Protein AF-A0A3P7DYZ6-F1 (afdb_monomer_lite)

Structure (mmCIF, N/CA/C/O backbone):
data_AF-A0A3P7DYZ6-F1
#
_entry.id   AF-A0A3P7DYZ6-F1
#
loop_
_atom_site.group_PDB
_atom_site.id
_atom_site.type_symbol
_atom_site.label_atom_id
_atom_site.label_alt_id
_atom_site.label_comp_id
_atom_site.label_asym_id
_atom_site.label_entity_id
_atom_site.label_seq_id
_atom_site.pdbx_PDB_ins_code
_atom_site.Cartn_x
_atom_site.Cartn_y
_atom_site.Cartn_z
_atom_site.occupancy
_atom_site.B_iso_or_equiv
_atom_site.auth_seq_id
_atom_site.auth_comp_id
_atom_site.auth_asym_id
_atom_site.auth_atom_id
_atom_site.pdbx_PDB_model_num
ATOM 1 N N . MET A 1 1 ? -4.971 -7.429 -30.502 1.00 60.88 1 MET A N 1
ATOM 2 C CA . MET A 1 1 ? -4.383 -7.275 -29.156 1.00 60.88 1 MET A CA 1
ATOM 3 C C . MET A 1 1 ? -2.887 -7.467 -29.321 1.00 60.88 1 MET A C 1
ATOM 5 O O . MET A 1 1 ? -2.506 -8.521 -29.808 1.00 60.88 1 MET A O 1
ATOM 9 N N . SER A 1 2 ? -2.069 -6.443 -29.071 1.00 63.34 2 SER A N 1
ATOM 10 C CA . SER A 1 2 ? -0.606 -6.589 -29.122 1.00 63.34 2 SER A CA 1
ATOM 11 C C . SER A 1 2 ? -0.143 -7.266 -27.837 1.00 63.34 2 SER A C 1
ATOM 13 O O . SER A 1 2 ? -0.581 -6.869 -26.759 1.00 63.34 2 SER A O 1
ATOM 15 N N . ILE A 1 3 ? 0.693 -8.291 -27.962 1.00 77.19 3 ILE A N 1
ATOM 16 C CA . ILE A 1 3 ? 1.313 -8.995 -26.838 1.00 77.19 3 ILE A CA 1
ATOM 17 C C . ILE A 1 3 ? 2.769 -8.549 -26.818 1.00 77.19 3 ILE A C 1
ATOM 19 O O . ILE A 1 3 ? 3.408 -8.584 -27.865 1.00 77.19 3 ILE A O 1
ATOM 23 N N . TYR A 1 4 ? 3.256 -8.111 -25.658 1.00 77.69 4 TYR A N 1
ATOM 24 C CA . TYR A 1 4 ? 4.657 -7.751 -25.465 1.00 77.69 4 TYR A CA 1
ATOM 25 C C . TYR A 1 4 ? 5.305 -8.714 -24.471 1.00 77.69 4 TYR A C 1
ATOM 27 O O . TYR A 1 4 ? 4.676 -9.080 -23.476 1.00 77.69 4 TYR A O 1
ATOM 35 N N . ASN A 1 5 ? 6.544 -9.115 -24.733 1.00 78.94 5 ASN A N 1
ATOM 36 C CA . ASN A 1 5 ? 7.309 -10.001 -23.869 1.00 78.94 5 ASN A CA 1
ATOM 37 C C . ASN A 1 5 ? 7.958 -9.205 -22.734 1.00 78.94 5 ASN A C 1
ATOM 39 O O . ASN A 1 5 ? 8.654 -8.218 -22.979 1.00 78.94 5 ASN A O 1
ATOM 43 N N . LEU A 1 6 ? 7.756 -9.678 -21.503 1.00 80.06 6 LEU A N 1
ATOM 44 C CA . LEU A 1 6 ? 8.448 -9.212 -20.305 1.00 80.06 6 LEU A CA 1
ATOM 45 C C . LEU A 1 6 ? 9.404 -10.310 -19.830 1.00 80.06 6 LEU A C 1
ATOM 47 O O . LEU A 1 6 ? 8.967 -11.403 -19.467 1.00 80.06 6 LEU A O 1
ATOM 51 N N . HIS A 1 7 ? 10.702 -10.020 -19.795 1.00 79.69 7 HIS A N 1
ATOM 52 C CA . HIS A 1 7 ? 11.720 -10.960 -19.324 1.00 79.69 7 HIS A CA 1
ATOM 53 C C . HIS A 1 7 ? 11.791 -10.956 -17.790 1.00 79.69 7 HIS A C 1
ATOM 55 O O . HIS A 1 7 ? 12.663 -10.337 -17.199 1.00 79.69 7 HIS A O 1
ATOM 61 N N . TYR A 1 8 ? 10.841 -11.629 -17.134 1.00 71.19 8 TYR A N 1
ATOM 62 C CA . TYR A 1 8 ? 10.658 -11.562 -15.675 1.00 71.19 8 TYR A CA 1
ATOM 63 C C . TYR A 1 8 ? 11.888 -11.985 -14.849 1.00 71.19 8 TYR A C 1
ATOM 65 O O . TYR A 1 8 ? 12.106 -11.468 -13.756 1.00 71.19 8 TYR A O 1
ATOM 73 N N . GLU A 1 9 ? 12.705 -12.895 -15.379 1.00 71.94 9 GLU A N 1
ATOM 74 C CA . GLU A 1 9 ? 13.875 -13.463 -14.695 1.00 71.94 9 GLU A CA 1
ATOM 75 C C . GLU A 1 9 ? 14.926 -12.418 -14.283 1.00 71.94 9 GLU A C 1
ATOM 77 O O . GLU A 1 9 ? 15.771 -12.697 -13.435 1.00 71.94 9 GLU A O 1
ATOM 82 N N . THR A 1 10 ? 14.876 -11.205 -14.840 1.00 74.06 10 THR A N 1
ATOM 83 C CA . THR A 1 10 ? 15.830 -10.134 -14.531 1.00 74.06 10 THR A CA 1
ATOM 84 C C . THR A 1 10 ? 15.473 -9.318 -13.291 1.00 74.06 10 THR A C 1
ATOM 86 O O . THR A 1 10 ? 16.283 -8.492 -12.868 1.00 74.06 10 THR A O 1
ATOM 89 N N . TYR A 1 11 ? 14.291 -9.510 -12.698 1.00 80.56 11 TYR A N 1
ATOM 90 C CA . TYR A 1 11 ? 13.801 -8.629 -11.641 1.00 80.56 11 TYR A CA 1
ATOM 91 C C . TYR A 1 11 ? 13.700 -9.322 -10.270 1.00 80.56 11 TYR A C 1
ATOM 93 O O . TYR A 1 11 ? 13.009 -10.333 -10.132 1.00 80.56 11 TYR A O 1
ATOM 101 N N . PRO A 1 12 ? 14.330 -8.777 -9.214 1.00 81.06 12 PRO A N 1
ATOM 102 C CA . PRO A 1 12 ? 14.229 -9.331 -7.870 1.00 81.06 12 PRO A CA 1
ATOM 103 C C . PRO A 1 12 ? 12.890 -8.983 -7.199 1.00 81.06 12 PRO A C 1
ATOM 105 O O . PRO A 1 12 ? 12.461 -7.831 -7.183 1.00 81.06 12 PRO A O 1
ATOM 108 N N . GLY A 1 13 ? 12.272 -9.967 -6.541 1.00 85.25 13 GLY A N 1
ATOM 109 C CA . GLY A 1 13 ? 11.096 -9.772 -5.685 1.00 85.25 13 GLY A CA 1
ATOM 110 C C . GLY A 1 13 ? 9.779 -10.267 -6.286 1.00 85.25 13 GLY A C 1
ATOM 111 O O . GLY A 1 13 ? 9.736 -10.902 -7.338 1.00 85.25 13 GLY A O 1
ATOM 112 N N . LYS A 1 14 ? 8.679 -10.002 -5.577 1.00 89.12 14 LYS A N 1
ATOM 113 C CA . LYS A 1 14 ? 7.326 -10.395 -5.995 1.00 89.12 14 LYS A CA 1
ATOM 114 C C . LYS A 1 14 ? 6.695 -9.263 -6.800 1.00 89.12 14 LYS A C 1
ATOM 116 O O . LYS A 1 14 ? 6.824 -8.101 -6.416 1.00 89.12 14 LYS A O 1
ATOM 121 N N . ILE A 1 15 ? 5.997 -9.592 -7.886 1.00 90.12 15 ILE A N 1
ATOM 122 C CA . ILE A 1 15 ? 5.176 -8.606 -8.600 1.00 90.12 15 ILE A CA 1
ATOM 123 C C . ILE A 1 15 ? 4.097 -8.113 -7.640 1.00 90.12 15 ILE A C 1
ATOM 125 O O . ILE A 1 15 ? 3.347 -8.912 -7.082 1.00 90.12 15 ILE A O 1
ATOM 129 N N . VAL A 1 16 ? 4.044 -6.800 -7.448 1.00 90.12 16 VAL A N 1
ATOM 130 C CA . VAL A 1 16 ? 2.952 -6.145 -6.731 1.00 90.12 16 VAL A CA 1
ATOM 131 C C . VAL A 1 16 ? 1.836 -5.853 -7.712 1.00 90.12 16 VAL A C 1
ATOM 133 O O . VAL A 1 16 ? 0.701 -6.246 -7.473 1.00 90.12 16 VAL A O 1
ATOM 136 N N . ASP A 1 17 ? 2.166 -5.159 -8.803 1.00 90.50 17 ASP A N 1
ATOM 137 C CA . ASP A 1 17 ? 1.189 -4.748 -9.802 1.00 90.50 17 ASP A CA 1
ATOM 138 C C . ASP A 1 17 ? 1.869 -4.215 -11.080 1.00 90.50 17 ASP A C 1
ATOM 140 O O . ASP A 1 17 ? 3.093 -4.065 -11.141 1.00 90.50 17 ASP A O 1
ATOM 144 N N . PHE A 1 18 ? 1.077 -3.910 -12.105 1.00 89.94 18 PHE A N 1
ATOM 145 C CA . PHE A 1 18 ? 1.532 -3.394 -13.392 1.00 89.94 18 PHE A CA 1
ATOM 146 C C . PHE A 1 18 ? 0.505 -2.425 -13.987 1.00 89.94 18 PHE A C 1
ATOM 148 O O . PHE A 1 18 ? -0.683 -2.733 -14.067 1.00 89.94 18 PHE A O 1
ATOM 155 N N . TYR A 1 19 ? 0.951 -1.265 -14.474 1.00 90.88 19 TYR A N 1
ATOM 156 C CA . TYR A 1 19 ? 0.056 -0.274 -15.081 1.00 90.88 19 TYR A CA 1
ATOM 157 C C . TYR A 1 19 ? 0.664 0.426 -16.295 1.00 90.88 19 TYR A C 1
ATOM 159 O O . TYR A 1 19 ? 1.875 0.544 -16.455 1.00 90.88 19 TYR A O 1
ATOM 167 N N . SER A 1 20 ? -0.203 0.916 -17.178 1.00 90.56 20 SER A N 1
ATOM 168 C CA . SER A 1 20 ? 0.190 1.679 -18.364 1.00 90.56 20 SER A CA 1
ATOM 169 C C . SER A 1 20 ? 0.227 3.169 -18.027 1.00 90.56 20 SER A C 1
ATOM 171 O O . SER A 1 20 ? -0.765 3.709 -17.547 1.00 90.56 20 SER A O 1
ATOM 173 N N . LEU A 1 21 ? 1.334 3.846 -18.336 1.00 90.62 21 LEU A N 1
ATOM 174 C CA . LEU A 1 21 ? 1.421 5.313 -18.294 1.00 90.62 21 LEU A CA 1
ATOM 175 C C . LEU A 1 21 ? 0.950 5.939 -19.607 1.00 90.62 21 LEU A C 1
ATOM 177 O O . LEU A 1 21 ? 0.330 6.996 -19.630 1.00 90.62 21 LEU A O 1
ATOM 181 N N . SER A 1 22 ? 1.261 5.285 -20.726 1.00 89.06 22 SER A N 1
ATOM 182 C CA . SER A 1 22 ? 0.865 5.715 -22.067 1.00 89.06 22 SER A CA 1
ATOM 183 C C . SER A 1 22 ? 0.785 4.517 -23.010 1.00 89.06 22 SER A C 1
ATOM 185 O O . SER A 1 22 ? 1.116 3.397 -22.635 1.00 89.06 22 SER A O 1
ATOM 187 N N . ALA A 1 23 ? 0.444 4.757 -24.277 1.00 86.12 23 ALA A N 1
ATOM 188 C CA . ALA A 1 23 ? 0.440 3.720 -25.310 1.00 86.12 23 ALA A CA 1
ATOM 189 C C . ALA A 1 23 ? 1.821 3.086 -25.596 1.00 86.12 23 ALA A C 1
ATOM 191 O O . ALA A 1 23 ? 1.886 2.120 -26.354 1.00 86.12 23 ALA A O 1
ATOM 192 N N . LYS A 1 24 ? 2.919 3.646 -25.062 1.00 90.25 24 LYS A N 1
ATOM 193 C CA . LYS A 1 24 ? 4.296 3.149 -25.256 1.00 90.25 24 LYS A CA 1
ATOM 194 C C . LYS A 1 24 ? 5.048 2.857 -23.956 1.00 90.25 24 LYS A C 1
ATOM 196 O O . LYS A 1 24 ? 6.077 2.196 -24.018 1.00 90.25 24 LYS A O 1
ATOM 201 N N . LYS A 1 25 ? 4.571 3.358 -22.813 1.00 92.81 25 LYS A N 1
ATOM 202 C CA . LYS A 1 25 ? 5.239 3.226 -21.512 1.00 92.81 25 LYS A CA 1
ATOM 203 C C . LYS A 1 25 ? 4.333 2.525 -20.510 1.00 92.81 25 LYS A C 1
ATOM 205 O O . LYS A 1 25 ? 3.164 2.896 -20.368 1.00 92.81 25 LYS A O 1
ATOM 210 N N . CYS A 1 26 ? 4.894 1.574 -19.785 1.00 93.44 26 CYS A N 1
ATOM 211 C CA . CYS A 1 26 ? 4.258 0.899 -18.663 1.00 93.44 26 CYS A CA 1
ATOM 212 C C . CYS A 1 26 ? 5.209 0.844 -17.469 1.00 93.44 26 CYS A C 1
ATOM 214 O O . CYS A 1 26 ? 6.412 1.047 -17.606 1.00 93.44 26 CYS A O 1
ATOM 216 N N . VAL A 1 27 ? 4.648 0.610 -16.292 1.00 94.62 27 VAL A N 1
ATOM 217 C CA . VAL A 1 27 ? 5.391 0.497 -15.046 1.00 94.62 27 VAL A CA 1
ATOM 218 C C . VAL A 1 27 ? 5.088 -0.850 -14.423 1.00 94.62 27 VAL A C 1
ATOM 220 O O . VAL A 1 27 ? 3.925 -1.205 -14.230 1.00 94.62 27 VAL A O 1
ATOM 223 N N . LEU A 1 28 ? 6.150 -1.576 -14.097 1.00 93.81 28 LEU A N 1
ATOM 224 C CA . LEU A 1 28 ? 6.110 -2.795 -13.305 1.00 93.81 28 LEU A CA 1
ATOM 225 C C . LEU A 1 28 ? 6.499 -2.453 -11.862 1.00 93.81 28 LEU A C 1
ATOM 227 O O . LEU A 1 28 ? 7.552 -1.864 -11.621 1.00 93.81 28 LEU A O 1
ATOM 231 N N . LEU A 1 29 ? 5.647 -2.818 -10.906 1.00 94.44 29 LEU A N 1
ATOM 232 C CA . LEU A 1 29 ? 5.905 -2.664 -9.479 1.00 94.44 29 LEU A CA 1
ATOM 233 C C . LEU A 1 29 ? 6.328 -4.001 -8.891 1.00 94.44 29 LEU A C 1
ATOM 235 O O . LEU A 1 29 ? 5.595 -4.987 -8.986 1.00 94.44 29 LEU A O 1
ATOM 239 N N . MET A 1 30 ? 7.481 -4.025 -8.233 1.00 93.19 30 MET A N 1
ATOM 240 C CA . MET A 1 30 ? 7.977 -5.221 -7.558 1.00 93.19 30 MET A CA 1
ATOM 241 C C . MET A 1 30 ? 8.384 -4.918 -6.134 1.00 93.19 30 MET A C 1
ATOM 243 O O . MET A 1 30 ? 8.905 -3.846 -5.846 1.00 93.19 30 MET A O 1
ATOM 247 N N . TYR A 1 31 ? 8.140 -5.868 -5.242 1.00 93.19 31 TYR A N 1
ATOM 248 C CA . TYR A 1 31 ? 8.429 -5.719 -3.830 1.00 93.19 31 TYR A CA 1
ATOM 249 C C . TYR A 1 31 ? 9.351 -6.818 -3.332 1.00 93.19 31 TYR A C 1
ATOM 251 O O . TYR A 1 31 ? 9.068 -8.013 -3.462 1.00 93.19 31 TYR A O 1
ATOM 259 N N . ASN A 1 32 ? 10.451 -6.395 -2.721 1.00 91.06 32 ASN A N 1
ATOM 260 C CA . ASN A 1 32 ? 11.331 -7.260 -1.964 1.00 91.06 32 ASN A CA 1
ATOM 261 C C . ASN A 1 32 ? 11.002 -7.111 -0.472 1.00 91.06 32 ASN A C 1
ATOM 263 O O . ASN A 1 32 ? 11.321 -6.096 0.150 1.00 91.06 32 ASN A O 1
ATOM 267 N N . ASN A 1 33 ? 10.364 -8.136 0.096 1.00 87.81 33 ASN A N 1
ATOM 268 C CA . ASN A 1 33 ? 9.935 -8.139 1.493 1.00 87.81 33 ASN A CA 1
ATOM 269 C C . ASN A 1 33 ? 11.108 -8.184 2.490 1.00 87.81 33 ASN A C 1
ATOM 271 O O . ASN A 1 33 ? 10.985 -7.634 3.581 1.00 87.81 33 ASN A O 1
ATOM 275 N N . GLU A 1 34 ? 12.238 -8.797 2.1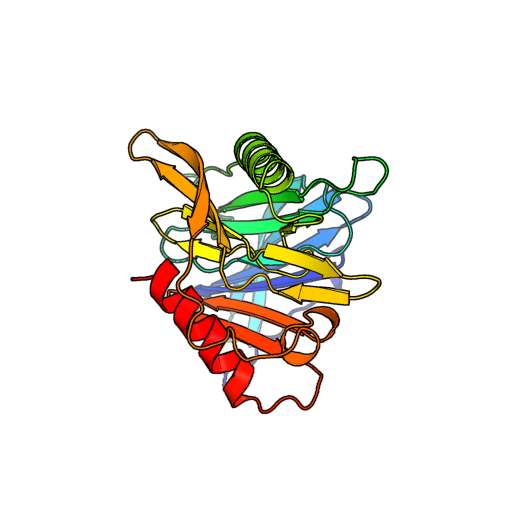29 1.00 86.94 34 GLU A N 1
ATOM 276 C CA . GLU A 1 34 ? 13.431 -8.854 2.988 1.00 86.94 34 GLU A CA 1
ATOM 277 C C . GLU A 1 34 ? 14.070 -7.467 3.116 1.00 86.94 34 GLU A C 1
ATOM 279 O O . GLU A 1 34 ? 14.365 -7.001 4.214 1.00 86.94 34 GLU A O 1
ATOM 284 N N . MET A 1 35 ? 14.216 -6.765 1.991 1.00 88.62 35 MET A N 1
ATOM 285 C CA . MET A 1 35 ? 14.776 -5.413 1.950 1.00 88.62 35 MET A CA 1
ATOM 286 C C . MET A 1 35 ? 13.757 -4.320 2.290 1.00 88.62 35 MET A C 1
ATOM 288 O O . MET A 1 35 ? 14.150 -3.163 2.475 1.00 88.62 35 MET A O 1
ATOM 292 N N . LYS A 1 36 ? 12.463 -4.657 2.379 1.00 90.31 36 LYS A N 1
ATOM 293 C CA . LYS A 1 36 ? 11.352 -3.702 2.535 1.00 90.31 36 LYS A CA 1
ATOM 294 C C . LYS A 1 36 ? 11.373 -2.620 1.452 1.00 90.31 36 LYS A C 1
ATOM 296 O O . LYS A 1 36 ? 11.309 -1.422 1.729 1.00 90.31 36 LYS A O 1
ATOM 301 N N . LEU A 1 37 ? 11.571 -3.058 0.209 1.00 92.69 37 LEU A N 1
ATOM 302 C CA . LEU A 1 37 ? 11.863 -2.195 -0.933 1.00 92.69 37 LEU A CA 1
ATOM 303 C C . LEU A 1 37 ? 10.854 -2.427 -2.055 1.00 92.69 37 LEU A C 1
ATOM 305 O O . LEU A 1 37 ? 10.787 -3.523 -2.610 1.00 92.69 37 LEU A O 1
ATOM 309 N N . LEU A 1 38 ? 10.091 -1.391 -2.390 1.00 94.88 38 LEU A N 1
ATOM 310 C CA . LEU A 1 38 ? 9.278 -1.339 -3.598 1.00 94.88 38 LEU A CA 1
ATOM 311 C C . LEU A 1 38 ? 10.091 -0.696 -4.720 1.00 94.88 38 LEU A C 1
ATOM 313 O O . LEU A 1 38 ? 10.549 0.437 -4.585 1.00 94.88 38 LEU A O 1
ATOM 317 N N . THR A 1 39 ? 10.199 -1.379 -5.848 1.00 95.06 39 THR A N 1
ATOM 318 C CA . THR A 1 39 ? 10.849 -0.873 -7.052 1.00 95.06 39 THR A CA 1
ATOM 319 C C . THR A 1 39 ? 9.811 -0.625 -8.138 1.00 95.06 39 THR A C 1
ATOM 321 O O . THR A 1 39 ? 9.012 -1.505 -8.459 1.00 95.06 39 THR A O 1
ATOM 324 N N . GLN A 1 40 ? 9.821 0.583 -8.702 1.00 95.94 40 GLN A N 1
ATOM 325 C CA . GLN A 1 40 ? 9.091 0.926 -9.919 1.00 95.94 40 GLN A CA 1
ATOM 326 C C . GLN A 1 40 ? 10.041 0.801 -11.108 1.00 95.94 40 GLN A C 1
ATOM 328 O O . GLN A 1 40 ? 10.982 1.586 -11.212 1.00 95.94 40 GLN A O 1
ATOM 333 N N . TYR A 1 41 ? 9.787 -0.146 -12.002 1.00 95.06 41 TYR A N 1
ATOM 334 C CA . TYR A 1 41 ? 10.504 -0.293 -13.266 1.00 95.06 41 TYR A CA 1
ATOM 335 C C . TYR A 1 41 ? 9.709 0.380 -14.376 1.00 95.06 41 TYR A C 1
ATOM 337 O O . TYR A 1 41 ? 8.586 -0.031 -14.666 1.00 95.06 41 TYR A O 1
ATOM 345 N N . LEU A 1 42 ? 10.280 1.407 -15.000 1.00 95.44 42 LEU A N 1
ATOM 346 C CA . LEU A 1 42 ? 9.717 2.023 -16.190 1.00 95.44 42 LEU A CA 1
ATOM 347 C C . LEU A 1 42 ? 10.157 1.237 -17.422 1.00 95.44 42 LEU A C 1
ATOM 349 O O . LEU A 1 42 ? 11.347 1.129 -17.725 1.00 95.44 42 LEU A O 1
ATOM 353 N N . LEU A 1 43 ? 9.170 0.723 -18.145 1.00 94.31 43 LEU A N 1
ATOM 354 C CA . LEU A 1 43 ? 9.353 -0.109 -19.318 1.00 94.31 43 LEU A CA 1
ATOM 355 C C . LEU A 1 43 ? 8.824 0.607 -20.563 1.00 94.31 43 LEU A C 1
ATOM 357 O O . LEU A 1 43 ? 7.726 1.176 -20.564 1.00 94.31 43 LEU A O 1
ATOM 361 N N . VAL A 1 44 ? 9.588 0.543 -21.649 1.00 93.25 44 VAL A N 1
ATOM 362 C CA . VAL A 1 44 ? 9.167 0.990 -22.979 1.00 93.25 44 VAL A CA 1
ATOM 363 C C . VAL A 1 44 ? 8.813 -0.224 -23.822 1.00 93.25 44 VAL A C 1
ATOM 365 O O . VAL A 1 44 ? 9.605 -1.152 -23.955 1.00 93.25 44 VAL A O 1
ATOM 368 N N . MET A 1 45 ? 7.626 -0.201 -24.419 1.00 89.94 45 MET A N 1
ATOM 369 C CA . MET A 1 45 ? 7.165 -1.233 -25.343 1.00 89.94 45 MET A CA 1
ATOM 370 C C . MET A 1 45 ? 7.757 -0.989 -26.736 1.00 89.94 45 MET A C 1
ATOM 372 O O . MET A 1 45 ? 7.428 0.005 -27.396 1.00 89.94 45 MET A O 1
ATOM 376 N N . ASN A 1 46 ? 8.604 -1.906 -27.198 1.00 87.75 46 ASN A N 1
ATOM 377 C CA . ASN A 1 46 ? 9.117 -1.923 -28.558 1.00 87.75 46 ASN A CA 1
ATOM 378 C C . ASN A 1 46 ? 8.109 -2.625 -29.478 1.00 87.75 46 ASN A C 1
ATOM 380 O O . ASN A 1 46 ? 7.841 -3.815 -29.347 1.00 87.75 46 ASN A O 1
ATOM 384 N N . LYS A 1 47 ? 7.545 -1.881 -30.432 1.00 83.88 47 LYS A N 1
ATOM 385 C CA . LYS A 1 47 ? 6.562 -2.415 -31.386 1.00 83.88 47 LYS A CA 1
ATOM 386 C C . LYS A 1 47 ? 7.176 -3.275 -32.488 1.00 83.88 47 LYS A C 1
ATOM 388 O O . LYS A 1 47 ? 6.448 -4.042 -33.104 1.00 83.88 47 LYS A O 1
ATOM 393 N N . GLU A 1 48 ? 8.464 -3.110 -32.769 1.00 86.31 48 GLU A N 1
ATOM 394 C CA . GLU A 1 48 ? 9.151 -3.849 -33.830 1.00 86.31 48 GLU A CA 1
ATOM 395 C C . GLU A 1 48 ? 9.503 -5.261 -33.364 1.00 86.31 48 GLU A C 1
ATOM 397 O O . GLU A 1 48 ? 9.288 -6.220 -34.101 1.00 86.31 48 GLU A O 1
ATOM 402 N N . THR A 1 49 ? 9.985 -5.394 -32.124 1.00 87.81 49 THR A N 1
ATOM 403 C CA . THR A 1 49 ? 10.369 -6.693 -31.548 1.00 87.81 49 THR A CA 1
ATOM 404 C C . THR A 1 49 ? 9.275 -7.328 -30.691 1.00 87.81 49 THR A C 1
ATOM 406 O O . THR A 1 49 ? 9.336 -8.518 -30.412 1.00 87.81 49 THR A O 1
ATOM 409 N N . ASN A 1 50 ? 8.245 -6.560 -30.316 1.00 85.31 50 ASN A N 1
ATOM 410 C CA . ASN A 1 50 ? 7.267 -6.919 -29.288 1.00 85.31 50 ASN A CA 1
ATOM 411 C C . ASN A 1 50 ? 7.896 -7.175 -27.907 1.00 85.31 50 ASN A C 1
ATOM 413 O O . ASN A 1 50 ? 7.319 -7.904 -27.111 1.00 85.31 50 ASN A O 1
ATOM 417 N N . ASP A 1 51 ? 9.026 -6.552 -27.577 1.00 88.44 51 ASP A N 1
ATOM 418 C CA . ASP A 1 51 ? 9.634 -6.676 -26.245 1.00 88.44 51 ASP A CA 1
ATOM 419 C C . ASP A 1 51 ? 9.421 -5.423 -25.399 1.00 88.44 51 ASP A C 1
ATOM 421 O O . ASP A 1 51 ? 9.209 -4.319 -25.911 1.00 88.44 51 ASP A O 1
ATOM 425 N N . THR A 1 52 ? 9.506 -5.579 -24.082 1.00 87.31 52 THR A N 1
ATOM 426 C CA . THR A 1 52 ? 9.624 -4.456 -23.150 1.00 87.31 52 THR A CA 1
ATOM 427 C C . THR A 1 52 ? 11.075 -4.240 -22.751 1.00 87.31 52 THR A C 1
ATOM 429 O O . THR A 1 52 ? 11.741 -5.179 -22.319 1.00 87.31 52 THR A O 1
ATOM 432 N N . VAL A 1 53 ? 11.544 -2.997 -22.829 1.00 89.38 53 VAL A N 1
ATOM 433 C CA . VAL A 1 53 ? 12.890 -2.605 -22.399 1.00 89.38 53 VAL A CA 1
ATOM 434 C C . VAL A 1 53 ? 12.783 -1.751 -21.142 1.00 89.38 53 VAL A C 1
ATOM 436 O O . VAL A 1 53 ? 12.082 -0.737 -21.150 1.00 89.38 53 VAL A O 1
ATOM 439 N N . GLU A 1 54 ? 13.473 -2.144 -20.072 1.00 91.56 54 GLU A N 1
ATOM 440 C CA . GLU A 1 54 ? 13.652 -1.286 -18.899 1.00 91.56 54 GLU A CA 1
ATOM 441 C C . GLU A 1 54 ? 14.520 -0.085 -19.268 1.00 91.56 54 GLU A C 1
ATOM 443 O O . GLU A 1 54 ? 15.612 -0.240 -19.813 1.00 91.56 54 GLU A O 1
ATOM 448 N N . ILE A 1 55 ? 14.035 1.113 -18.957 1.00 93.00 55 ILE A N 1
ATOM 449 C CA . ILE A 1 55 ? 14.783 2.354 -19.190 1.00 93.00 55 ILE A CA 1
ATOM 450 C C . ILE A 1 55 ? 15.179 3.064 -17.898 1.00 93.00 55 ILE A C 1
ATOM 452 O O . ILE A 1 55 ? 16.117 3.858 -17.901 1.00 93.00 55 ILE A O 1
ATOM 456 N N . LEU A 1 56 ? 14.467 2.800 -16.803 1.00 93.38 56 LEU A N 1
ATOM 457 C CA . LEU A 1 56 ? 14.707 3.421 -15.509 1.00 93.38 56 LEU A CA 1
ATOM 458 C C . LEU A 1 56 ? 14.071 2.578 -14.406 1.00 93.38 56 LEU A C 1
ATOM 460 O O . LEU A 1 56 ? 12.990 2.019 -14.594 1.00 93.38 56 LEU A O 1
ATOM 464 N N . CYS A 1 57 ? 14.685 2.568 -13.227 1.00 92.44 57 CYS A N 1
ATOM 465 C CA . CYS A 1 57 ? 14.052 2.073 -12.017 1.00 92.44 57 CYS A CA 1
ATOM 466 C C . CYS A 1 57 ? 14.141 3.095 -10.879 1.00 92.44 57 CYS A C 1
ATOM 468 O O . CYS A 1 57 ? 15.069 3.905 -10.806 1.00 92.44 57 CYS A O 1
ATOM 470 N N . ARG A 1 58 ? 13.153 3.066 -9.983 1.00 94.50 58 ARG A N 1
ATOM 471 C CA . ARG A 1 58 ? 13.113 3.906 -8.784 1.00 94.50 58 ARG A CA 1
ATOM 472 C C . ARG A 1 58 ? 12.705 3.085 -7.574 1.00 94.50 58 ARG A C 1
ATOM 474 O O . ARG A 1 58 ? 11.709 2.370 -7.613 1.00 94.50 58 ARG A O 1
ATOM 481 N N . ASN A 1 59 ? 13.478 3.211 -6.503 1.00 94.62 59 ASN A N 1
ATOM 482 C CA . ASN A 1 59 ? 13.308 2.439 -5.279 1.00 94.62 59 ASN A CA 1
ATOM 483 C C . ASN A 1 59 ? 12.648 3.272 -4.179 1.00 94.62 59 ASN A C 1
ATOM 485 O O . ASN A 1 59 ? 13.003 4.432 -3.970 1.00 94.62 59 ASN A O 1
ATOM 489 N N . TRP A 1 60 ? 11.749 2.641 -3.431 1.00 94.81 60 TRP A N 1
ATOM 490 C CA . TRP A 1 60 ? 11.018 3.228 -2.317 1.00 94.81 60 TRP A CA 1
ATOM 491 C C . TRP A 1 60 ? 11.050 2.290 -1.123 1.00 94.81 60 TRP A C 1
ATOM 493 O O . TRP A 1 60 ? 10.697 1.116 -1.232 1.00 94.81 60 TRP A O 1
ATOM 503 N N . LYS A 1 61 ? 11.454 2.809 0.034 1.00 92.00 61 LYS A N 1
ATOM 504 C CA . LYS A 1 61 ? 11.340 2.072 1.290 1.00 92.00 61 LYS A CA 1
ATOM 505 C C . LYS A 1 61 ? 9.869 2.037 1.707 1.00 92.00 61 LYS A C 1
ATOM 507 O O . LYS A 1 61 ? 9.243 3.093 1.779 1.00 92.00 61 LYS A O 1
ATOM 512 N N . ILE A 1 62 ? 9.341 0.842 1.952 1.00 90.50 62 ILE A N 1
ATOM 513 C CA . ILE A 1 62 ? 7.979 0.625 2.451 1.00 90.50 62 ILE A CA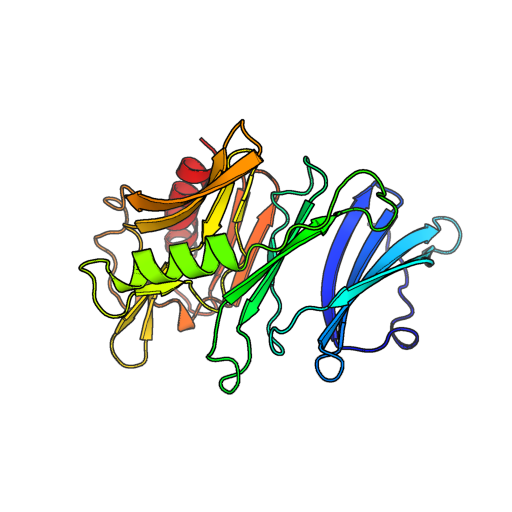 1
ATOM 514 C C . ILE A 1 62 ? 8.061 -0.450 3.526 1.00 90.50 62 ILE A C 1
ATOM 516 O O . ILE A 1 62 ? 8.488 -1.563 3.234 1.00 90.50 62 ILE A O 1
ATOM 520 N N . ASP A 1 63 ? 7.656 -0.134 4.753 1.00 87.50 63 ASP A N 1
ATOM 521 C CA . ASP A 1 63 ? 7.851 -1.018 5.912 1.00 87.50 63 ASP A CA 1
ATOM 522 C C . ASP A 1 63 ? 6.739 -2.073 6.050 1.00 87.50 63 ASP A C 1
ATOM 524 O O . ASP A 1 63 ? 6.789 -2.964 6.907 1.00 87.50 63 ASP A O 1
ATOM 528 N N . ALA A 1 64 ? 5.746 -2.022 5.163 1.00 84.81 64 ALA A N 1
ATOM 529 C CA . ALA A 1 64 ? 4.689 -3.014 5.061 1.00 84.81 64 ALA A CA 1
ATOM 530 C C . ALA A 1 64 ? 5.206 -4.448 4.806 1.00 84.81 64 ALA A C 1
ATOM 532 O O . ALA A 1 64 ? 6.323 -4.717 4.362 1.00 84.81 64 ALA A O 1
ATOM 533 N N . SER A 1 65 ? 4.373 -5.429 5.118 1.00 74.88 65 SER A N 1
ATOM 534 C CA . SER A 1 65 ? 4.614 -6.852 4.868 1.00 74.88 65 SER A CA 1
ATOM 535 C C . SER A 1 65 ? 4.098 -7.288 3.483 1.00 74.88 65 SER A C 1
ATOM 537 O O . SER A 1 65 ? 3.739 -6.451 2.658 1.00 74.88 65 SER A O 1
ATOM 539 N N . GLU A 1 66 ? 4.095 -8.598 3.201 1.00 65.12 66 GLU A N 1
ATOM 540 C CA . GLU A 1 66 ? 3.925 -9.223 1.869 1.00 65.12 66 GLU A CA 1
ATOM 541 C C . GLU A 1 66 ? 2.598 -8.963 1.120 1.00 65.12 66 GLU A C 1
ATOM 543 O O . GLU A 1 66 ? 2.342 -9.582 0.090 1.00 65.12 66 GLU A O 1
ATOM 548 N N . ALA A 1 67 ? 1.751 -8.046 1.577 1.00 80.81 67 ALA A N 1
ATOM 549 C CA . ALA A 1 67 ? 0.444 -7.773 0.989 1.00 80.81 67 ALA A CA 1
ATOM 550 C C . ALA A 1 67 ? 0.292 -6.308 0.564 1.00 80.81 67 ALA A C 1
ATOM 552 O O . ALA A 1 67 ? -0.699 -5.665 0.907 1.00 80.81 67 ALA A O 1
ATOM 553 N N . LEU A 1 68 ? 1.254 -5.784 -0.202 1.00 90.06 68 LEU A N 1
ATOM 554 C CA . LEU A 1 68 ? 1.106 -4.456 -0.797 1.00 90.06 68 LEU A CA 1
ATOM 555 C C . LEU A 1 68 ? -0.117 -4.392 -1.721 1.00 90.06 68 LEU A C 1
ATOM 557 O O . LEU A 1 68 ? -0.473 -5.360 -2.401 1.00 90.06 68 LEU A O 1
ATOM 561 N N . ARG A 1 69 ? -0.769 -3.235 -1.722 1.00 89.38 69 ARG A N 1
ATOM 562 C CA . ARG A 1 69 ? -1.959 -2.907 -2.507 1.00 89.38 69 ARG A CA 1
ATOM 563 C C . ARG A 1 69 ? -1.768 -1.551 -3.157 1.00 89.38 69 ARG A C 1
ATOM 565 O O . ARG A 1 69 ? -1.232 -0.646 -2.518 1.00 89.38 69 ARG A O 1
ATOM 572 N N . VAL A 1 70 ? -2.216 -1.416 -4.403 1.00 91.19 70 VAL A N 1
ATOM 573 C CA . VAL A 1 70 ? -1.987 -0.214 -5.209 1.00 91.19 70 VAL A CA 1
ATOM 574 C C . VAL A 1 70 ? -3.316 0.391 -5.656 1.00 91.19 70 VAL A C 1
ATOM 576 O O . VAL A 1 70 ? -4.156 -0.273 -6.256 1.00 91.19 70 VAL A O 1
ATOM 579 N N . GLY A 1 71 ? -3.513 1.665 -5.333 1.00 89.88 71 GLY A N 1
ATOM 580 C CA . GLY A 1 71 ? -4.625 2.490 -5.784 1.00 89.88 71 GLY A CA 1
ATOM 581 C C . GLY A 1 71 ? -4.229 3.349 -6.985 1.00 89.88 71 GLY A C 1
ATOM 582 O O . GLY A 1 71 ? -3.260 4.108 -6.916 1.00 89.88 71 GLY A O 1
ATOM 583 N N . TYR A 1 72 ? -5.006 3.263 -8.071 1.00 89.31 72 TYR A N 1
ATOM 584 C CA . TYR A 1 72 ? -4.728 3.930 -9.356 1.00 89.31 72 TYR A CA 1
ATOM 585 C C . TYR A 1 72 ? -5.601 5.142 -9.665 1.00 89.31 72 TYR A C 1
ATOM 587 O O . TYR A 1 72 ? -5.412 5.792 -10.692 1.00 89.31 72 TYR A O 1
ATOM 595 N N . GLY A 1 73 ? -6.550 5.486 -8.796 1.00 86.12 73 GLY A N 1
ATOM 596 C CA . GLY A 1 73 ? -7.398 6.664 -9.001 1.00 86.12 73 GLY A CA 1
ATOM 597 C C . GLY A 1 73 ? -6.632 7.984 -9.125 1.00 86.12 73 GLY A C 1
ATOM 598 O O . GLY A 1 73 ? -7.152 8.953 -9.668 1.00 86.12 73 GLY A O 1
ATOM 599 N N . GLY A 1 74 ? -5.384 8.000 -8.648 1.00 90.38 74 GLY A N 1
ATOM 600 C CA . GLY A 1 74 ? -4.480 9.138 -8.687 1.00 90.38 74 GLY A CA 1
ATOM 601 C C . GLY A 1 74 ? -3.748 9.323 -10.017 1.00 90.38 74 GLY A C 1
ATOM 602 O O . GLY A 1 74 ? -3.103 10.355 -10.191 1.00 90.38 74 GLY A O 1
ATOM 603 N N . LEU A 1 75 ? -3.826 8.359 -10.949 1.00 91.75 75 LEU A N 1
ATOM 604 C CA . LEU A 1 75 ? -3.057 8.389 -12.200 1.00 91.75 75 LEU A CA 1
ATOM 605 C C . LEU A 1 75 ? -3.259 9.686 -13.006 1.00 91.75 75 LEU A C 1
ATOM 607 O O . LEU A 1 75 ? -2.253 10.241 -13.450 1.00 91.75 75 LEU A O 1
ATOM 611 N N . PRO A 1 76 ? -4.486 10.239 -13.152 1.00 88.94 76 PRO A N 1
ATOM 612 C CA . PRO A 1 76 ? -4.693 11.521 -13.835 1.00 88.94 76 PRO A CA 1
ATOM 613 C C . PRO A 1 76 ? -3.974 12.711 -13.181 1.00 88.94 76 PRO A C 1
ATOM 615 O O . PRO A 1 76 ? -3.715 13.710 -13.846 1.00 88.94 76 PRO A O 1
ATOM 618 N N . PHE A 1 77 ? -3.638 12.600 -11.894 1.00 88.88 77 PHE A N 1
ATOM 619 C CA . PHE A 1 77 ? -2.915 13.604 -11.105 1.00 88.88 77 PHE A CA 1
ATOM 620 C C . PHE A 1 77 ? -1.437 13.224 -10.905 1.00 88.88 77 PHE A C 1
ATOM 622 O O . PHE A 1 77 ? -0.729 13.861 -10.129 1.00 88.88 77 PHE A O 1
ATOM 629 N N . GLY A 1 78 ? -0.971 12.174 -11.592 1.00 93.69 78 GLY A N 1
ATOM 630 C CA . GLY A 1 78 ? 0.413 11.709 -11.570 1.00 93.69 78 GLY A CA 1
ATOM 631 C C . GLY A 1 78 ? 0.816 10.930 -10.316 1.00 93.69 78 GLY A C 1
ATOM 632 O O . GLY A 1 78 ? 2.011 10.794 -10.057 1.00 93.69 78 GLY A O 1
ATOM 633 N N . TYR A 1 79 ? -0.146 10.383 -9.568 1.00 94.81 79 TYR A N 1
ATOM 634 C CA . TYR A 1 79 ? 0.100 9.591 -8.362 1.00 94.81 79 TYR A CA 1
ATOM 635 C C . TYR A 1 79 ? -0.409 8.152 -8.476 1.00 94.81 79 TYR A C 1
ATOM 637 O O . TYR A 1 79 ? -1.465 7.882 -9.042 1.00 94.81 79 TYR A O 1
ATOM 645 N N . ILE A 1 80 ? 0.309 7.231 -7.844 1.00 94.81 80 ILE A N 1
ATOM 646 C CA . ILE A 1 80 ? -0.244 5.969 -7.347 1.00 94.81 80 ILE A CA 1
ATOM 647 C C . ILE A 1 80 ? -0.225 5.998 -5.821 1.00 94.81 80 ILE A C 1
ATOM 649 O O . ILE A 1 80 ? 0.575 6.714 -5.215 1.00 94.81 80 ILE A O 1
ATOM 653 N N . VAL A 1 81 ? -1.083 5.205 -5.189 1.00 94.50 81 VAL A N 1
ATOM 654 C CA . VAL A 1 81 ? -1.073 5.047 -3.731 1.00 94.50 81 VAL A CA 1
ATOM 655 C C . VAL A 1 81 ? -0.731 3.612 -3.406 1.00 94.50 81 VAL A C 1
ATOM 657 O O . VAL A 1 81 ? -1.467 2.711 -3.786 1.00 94.50 81 VAL A O 1
ATOM 660 N N . VAL A 1 82 ? 0.374 3.393 -2.711 1.00 93.88 82 VAL A N 1
ATOM 661 C CA . VAL A 1 82 ? 0.772 2.069 -2.243 1.00 93.88 82 VAL A CA 1
ATOM 662 C C . VAL A 1 82 ? 0.461 1.975 -0.764 1.00 93.88 82 VAL A C 1
ATOM 664 O O . VAL A 1 82 ? 0.754 2.897 -0.008 1.00 93.88 82 VAL A O 1
ATOM 667 N N . SER A 1 83 ? -0.134 0.867 -0.351 1.00 92.88 83 SER A N 1
ATOM 668 C CA . SER A 1 83 ? -0.409 0.609 1.056 1.00 92.88 83 SER A CA 1
ATOM 669 C C . SER A 1 83 ? -0.152 -0.836 1.430 1.00 92.88 83 SER A C 1
ATOM 671 O O . SER A 1 83 ? -0.223 -1.724 0.580 1.00 92.88 83 SER A O 1
ATOM 673 N N . GLY A 1 84 ? 0.107 -1.069 2.708 1.00 91.25 84 GLY A N 1
ATOM 674 C CA . GLY A 1 84 ? 0.143 -2.398 3.290 1.00 91.25 84 GLY A CA 1
ATOM 675 C C . GLY A 1 84 ? 0.323 -2.320 4.798 1.00 91.25 84 GLY A C 1
ATOM 676 O O . GLY A 1 84 ? 0.750 -1.304 5.338 1.00 91.25 84 GLY A O 1
ATOM 677 N N . TYR A 1 85 ? -0.007 -3.404 5.487 1.00 89.06 85 TYR A N 1
ATOM 678 C CA . TYR A 1 85 ? 0.183 -3.476 6.930 1.00 89.06 85 TYR A CA 1
ATOM 679 C C . TYR A 1 85 ? 1.622 -3.840 7.262 1.00 89.06 85 TYR A C 1
ATOM 681 O O . TYR A 1 85 ? 2.174 -4.791 6.695 1.00 89.06 85 TYR A O 1
ATOM 689 N N . THR A 1 86 ? 2.217 -3.105 8.197 1.00 85.56 86 THR A N 1
ATOM 690 C CA . THR A 1 86 ? 3.489 -3.475 8.816 1.00 85.56 86 THR A CA 1
ATOM 691 C C . THR A 1 86 ? 3.350 -4.794 9.574 1.00 85.56 86 THR A C 1
ATOM 693 O O . THR A 1 86 ? 2.252 -5.315 9.778 1.00 85.56 86 THR A O 1
ATOM 696 N N . THR A 1 87 ? 4.477 -5.394 9.941 1.00 78.81 87 THR A N 1
ATOM 697 C CA . THR A 1 87 ? 4.463 -6.662 10.672 1.00 78.81 87 THR A CA 1
ATOM 698 C C . THR A 1 87 ? 3.931 -6.474 12.104 1.00 78.81 87 THR A C 1
ATOM 700 O O . THR A 1 87 ? 3.886 -5.343 12.605 1.00 78.81 87 THR A O 1
ATOM 703 N N . PRO A 1 88 ? 3.551 -7.555 12.811 1.00 79.75 88 PRO A N 1
ATOM 704 C CA . PRO A 1 88 ? 3.132 -7.465 14.209 1.00 79.75 88 PRO A CA 1
ATOM 705 C C . PRO A 1 88 ? 4.167 -6.801 15.124 1.00 79.75 88 PRO A C 1
ATOM 707 O O . PRO A 1 88 ? 3.785 -6.087 16.048 1.00 79.75 88 PRO A O 1
ATOM 710 N N . GLU A 1 89 ? 5.463 -6.969 14.842 1.00 78.25 89 GLU A N 1
ATOM 711 C CA . GLU A 1 89 ? 6.560 -6.332 15.586 1.00 78.25 89 GLU A CA 1
ATOM 712 C C . GLU A 1 89 ? 6.549 -4.802 15.441 1.00 78.25 89 GLU A C 1
ATOM 714 O O . GLU A 1 89 ? 6.966 -4.089 16.350 1.00 78.25 89 GLU A O 1
ATOM 719 N N . LEU A 1 90 ? 6.027 -4.300 14.319 1.00 74.81 90 LEU A N 1
ATOM 720 C CA . LEU A 1 90 ? 5.802 -2.880 14.038 1.00 74.81 90 LEU A CA 1
ATOM 721 C C . LEU A 1 90 ? 4.367 -2.432 14.379 1.00 74.81 90 LEU A C 1
ATOM 723 O O . LEU A 1 90 ? 3.953 -1.337 14.005 1.00 74.81 90 LEU A O 1
ATOM 727 N N . GLY A 1 91 ? 3.600 -3.271 15.081 1.00 78.62 91 GLY A N 1
ATOM 728 C CA . GLY A 1 91 ? 2.273 -2.941 15.596 1.00 78.62 91 GLY A CA 1
ATOM 729 C C . GLY A 1 91 ? 1.105 -3.167 14.634 1.00 78.62 91 GLY A C 1
ATOM 730 O O . GLY A 1 91 ? -0.005 -2.760 14.972 1.00 78.62 91 GLY A O 1
ATOM 731 N N . ASN A 1 92 ? 1.310 -3.819 13.479 1.00 83.00 92 ASN A N 1
ATOM 732 C CA . ASN A 1 92 ? 0.290 -3.971 12.427 1.00 83.00 92 ASN A CA 1
ATOM 733 C C . ASN A 1 92 ? -0.351 -2.625 12.041 1.00 83.00 92 ASN A C 1
ATOM 735 O O . ASN A 1 92 ? -1.576 -2.484 12.025 1.00 83.00 92 ASN A O 1
ATOM 739 N N . VAL A 1 93 ? 0.486 -1.627 11.775 1.00 86.50 93 VAL A N 1
ATOM 740 C CA . VAL A 1 93 ? 0.063 -0.284 11.367 1.00 86.50 93 VAL A CA 1
ATOM 741 C C . VAL A 1 93 ? -0.108 -0.253 9.853 1.00 86.50 93 VAL A C 1
ATOM 743 O O . VAL A 1 93 ? 0.648 -0.898 9.123 1.00 86.50 93 VAL A O 1
ATOM 746 N N . LEU A 1 94 ? -1.098 0.491 9.369 1.00 90.88 94 LEU A N 1
ATOM 747 C CA . LEU A 1 94 ? -1.266 0.735 7.943 1.00 90.88 94 LEU A CA 1
ATOM 748 C C . LEU A 1 94 ? -0.206 1.743 7.442 1.00 90.88 94 LEU A C 1
ATOM 750 O O . LEU A 1 94 ? -0.298 2.931 7.736 1.00 90.88 94 LEU A O 1
ATOM 754 N N . ASP A 1 95 ? 0.779 1.280 6.666 1.00 91.38 95 ASP A N 1
ATOM 755 C CA . ASP A 1 95 ? 1.734 2.135 5.939 1.00 91.38 95 ASP A CA 1
ATOM 756 C C . ASP A 1 95 ? 1.101 2.536 4.602 1.00 91.38 95 ASP A C 1
ATOM 758 O O . ASP A 1 95 ? 0.621 1.677 3.853 1.00 91.38 95 ASP A O 1
ATOM 762 N N . VAL A 1 96 ? 1.061 3.839 4.311 1.00 93.62 96 VAL A N 1
ATOM 763 C CA . VAL A 1 96 ? 0.490 4.384 3.073 1.00 93.62 96 VAL A CA 1
ATOM 764 C C . VAL A 1 96 ? 1.431 5.423 2.479 1.00 93.62 96 VAL A C 1
ATOM 766 O O . VAL A 1 96 ? 1.801 6.414 3.111 1.00 93.62 96 VAL A O 1
ATOM 769 N N . ARG A 1 97 ? 1.763 5.232 1.204 1.00 94.81 97 ARG A N 1
ATOM 770 C CA . ARG A 1 97 ? 2.643 6.103 0.427 1.00 94.81 97 ARG A CA 1
ATOM 771 C C . ARG A 1 97 ? 1.927 6.574 -0.824 1.00 94.81 97 ARG A C 1
ATOM 773 O O . ARG A 1 97 ? 1.430 5.757 -1.594 1.00 94.81 97 ARG A O 1
ATOM 780 N N . MET A 1 98 ? 1.926 7.880 -1.068 1.00 95.69 98 MET A N 1
ATOM 781 C CA . MET A 1 98 ? 1.607 8.405 -2.395 1.00 95.69 98 MET A CA 1
ATOM 782 C C . MET A 1 98 ? 2.916 8.542 -3.159 1.00 95.69 98 MET A C 1
ATOM 784 O O . MET A 1 98 ? 3.808 9.278 -2.739 1.00 95.69 98 MET A O 1
ATOM 788 N N . LEU A 1 99 ? 3.049 7.811 -4.258 1.00 96.31 99 LEU A N 1
ATOM 789 C CA . LEU A 1 99 ? 4.265 7.779 -5.061 1.00 96.31 99 LEU A CA 1
ATOM 790 C C . LEU A 1 99 ? 3.985 8.368 -6.444 1.00 96.31 99 LEU A C 1
ATOM 792 O O . LEU A 1 99 ? 2.873 8.198 -6.954 1.00 96.31 99 LEU A O 1
ATOM 796 N N . PRO A 1 100 ? 4.972 9.021 -7.079 1.00 96.75 100 PRO A N 1
ATOM 797 C CA . PRO A 1 100 ? 4.860 9.412 -8.475 1.00 96.75 100 PRO A CA 1
ATOM 798 C C . PRO A 1 100 ? 4.488 8.204 -9.335 1.00 96.75 100 PRO A C 1
ATOM 800 O O . PRO A 1 100 ? 5.133 7.155 -9.280 1.00 96.75 100 PRO A O 1
ATOM 803 N N . ALA A 1 101 ? 3.427 8.346 -10.123 1.00 96.00 101 ALA A N 1
ATOM 804 C CA . ALA A 1 101 ? 3.004 7.308 -11.048 1.00 96.00 101 ALA A CA 1
ATOM 805 C C . ALA A 1 101 ? 4.059 7.081 -12.135 1.00 96.00 101 ALA A C 1
ATOM 807 O O . ALA A 1 101 ? 4.296 5.943 -12.527 1.00 96.00 101 ALA A O 1
ATOM 808 N N . ASP A 1 102 ? 4.693 8.150 -12.613 1.00 95.69 102 ASP A N 1
ATOM 809 C CA . ASP A 1 102 ? 5.816 8.069 -13.540 1.00 95.69 102 ASP A CA 1
ATOM 810 C C . ASP A 1 102 ? 7.144 8.086 -12.763 1.00 95.69 102 ASP A C 1
ATOM 812 O O . ASP A 1 102 ? 7.452 9.105 -12.133 1.00 95.69 102 ASP A O 1
ATOM 816 N N . PRO A 1 103 ? 7.943 7.001 -12.796 1.00 95.25 103 PRO A N 1
ATOM 817 C CA . PRO A 1 103 ? 9.251 6.959 -12.149 1.00 95.25 103 PRO A CA 1
ATOM 818 C C . PRO A 1 103 ? 10.216 8.054 -12.630 1.00 95.25 103 PRO A C 1
ATOM 820 O O . PRO A 1 103 ? 11.060 8.484 -11.841 1.00 95.25 103 PRO A O 1
ATOM 823 N N . GLU A 1 104 ? 10.068 8.538 -13.874 1.00 94.38 104 GLU A N 1
ATOM 824 C CA . GLU A 1 104 ? 10.853 9.651 -14.438 1.00 94.38 104 GLU A CA 1
ATOM 825 C C . GLU A 1 104 ? 10.461 11.018 -13.860 1.00 94.38 104 GLU A C 1
ATOM 827 O O . GLU A 1 104 ? 11.203 11.992 -14.013 1.00 94.38 104 GLU A O 1
ATOM 832 N N . SER A 1 105 ? 9.304 11.130 -13.202 1.00 93.75 105 SER A N 1
ATOM 833 C CA . SER A 1 105 ? 8.836 12.414 -12.692 1.00 93.75 105 SER A CA 1
ATOM 834 C C . SER A 1 105 ? 9.718 12.919 -11.548 1.00 93.75 105 SER A C 1
ATOM 836 O O . SER A 1 105 ? 9.830 12.311 -10.476 1.00 93.75 105 SER A O 1
ATOM 838 N N . MET A 1 106 ? 10.313 14.089 -11.779 1.00 90.56 106 MET A N 1
ATOM 839 C CA . MET A 1 106 ? 11.106 14.831 -10.796 1.00 90.56 106 MET A CA 1
ATOM 840 C C . MET A 1 106 ? 10.307 15.948 -10.115 1.00 90.56 106 MET A C 1
ATOM 842 O O . MET A 1 106 ? 10.765 16.517 -9.129 1.00 90.56 106 MET A O 1
ATOM 846 N N . THR A 1 107 ? 9.124 16.278 -10.639 1.00 93.31 107 THR A N 1
ATOM 847 C CA . THR A 1 107 ? 8.281 17.382 -10.153 1.00 93.31 107 THR A CA 1
ATOM 848 C C . THR A 1 107 ? 7.212 16.925 -9.170 1.00 93.31 107 THR A C 1
ATOM 850 O O . THR A 1 107 ? 6.732 17.731 -8.378 1.00 93.31 107 THR A O 1
ATOM 853 N N . ILE A 1 108 ? 6.845 15.643 -9.205 1.00 93.88 108 ILE A N 1
ATOM 854 C CA . ILE A 1 108 ? 5.857 15.056 -8.303 1.00 93.88 108 ILE A CA 1
ATOM 855 C C . ILE A 1 108 ? 6.605 14.465 -7.099 1.00 93.88 108 ILE A C 1
ATOM 857 O O . ILE A 1 108 ? 7.397 13.536 -7.274 1.00 93.88 108 ILE A O 1
ATOM 861 N N . PRO A 1 109 ? 6.411 14.988 -5.876 1.00 93.81 109 PRO A N 1
ATOM 862 C CA . PRO A 1 109 ? 7.061 14.447 -4.691 1.00 93.81 109 PRO A CA 1
ATOM 863 C C . PRO A 1 109 ? 6.342 13.191 -4.200 1.00 93.81 109 PRO A C 1
ATOM 865 O O . PRO A 1 109 ? 5.115 13.107 -4.255 1.00 93.81 109 PRO A O 1
ATOM 868 N N . ALA A 1 110 ? 7.096 12.242 -3.646 1.00 95.12 110 ALA A N 1
ATOM 869 C CA . ALA A 1 110 ? 6.506 11.185 -2.833 1.00 95.12 110 ALA A CA 1
ATOM 870 C C . ALA A 1 110 ? 6.009 11.762 -1.500 1.00 95.12 110 ALA A C 1
ATOM 872 O O . ALA A 1 110 ? 6.694 12.575 -0.878 1.00 95.12 110 ALA A O 1
ATOM 873 N N . VAL A 1 111 ? 4.838 11.316 -1.051 1.00 94.94 111 VAL A N 1
ATOM 874 C CA . VAL A 1 111 ? 4.220 11.752 0.205 1.00 94.94 111 VAL A CA 1
A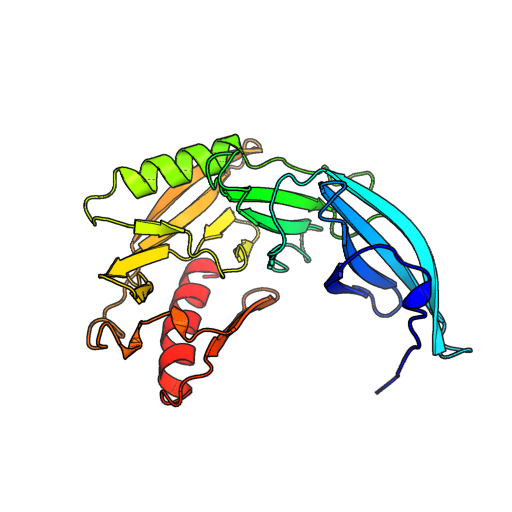TOM 875 C C . VAL A 1 111 ? 4.105 10.564 1.148 1.00 94.94 111 VAL A C 1
ATOM 877 O O . VAL A 1 111 ? 3.553 9.519 0.795 1.00 94.94 111 VAL A O 1
ATOM 880 N N . ASN A 1 112 ? 4.622 10.741 2.363 1.00 93.50 112 ASN A N 1
ATOM 881 C CA . ASN A 1 112 ? 4.410 9.808 3.458 1.00 93.50 112 ASN A CA 1
ATOM 882 C C . ASN A 1 112 ? 3.111 10.158 4.202 1.00 93.50 112 ASN A C 1
ATOM 884 O O . ASN A 1 112 ? 2.991 11.264 4.732 1.00 93.50 112 ASN A O 1
ATOM 888 N N . MET A 1 113 ? 2.160 9.223 4.252 1.00 94.19 113 MET A N 1
ATOM 889 C CA . MET A 1 113 ? 0.855 9.433 4.878 1.00 94.19 113 MET A CA 1
ATOM 890 C C . MET A 1 113 ? 0.774 8.910 6.321 1.00 94.19 113 MET A C 1
ATOM 892 O O . MET A 1 113 ? -0.314 8.946 6.890 1.00 94.19 113 MET A O 1
ATOM 896 N N . ASP A 1 114 ? 1.888 8.501 6.943 1.00 91.31 114 ASP A N 1
ATOM 897 C CA . ASP A 1 114 ? 1.928 7.946 8.309 1.00 91.31 114 ASP A CA 1
ATOM 898 C C . ASP A 1 114 ? 1.145 8.785 9.334 1.00 91.31 114 ASP A C 1
ATOM 900 O O . ASP A 1 114 ? 0.300 8.264 10.060 1.00 91.31 114 ASP A O 1
ATOM 904 N N . ILE A 1 115 ? 1.379 10.105 9.391 1.00 93.50 115 ILE A N 1
ATOM 905 C CA . ILE A 1 115 ? 0.719 10.984 10.374 1.00 93.50 115 ILE A CA 1
ATOM 906 C C . ILE A 1 115 ? -0.796 11.094 10.104 1.00 93.50 115 ILE A C 1
ATOM 908 O O . ILE A 1 115 ? -1.580 10.876 11.036 1.00 93.50 115 ILE A O 1
ATOM 912 N N . PRO A 1 116 ? -1.254 11.428 8.879 1.00 95.88 116 PRO A N 1
ATOM 913 C CA . PRO A 1 116 ? -2.677 11.399 8.549 1.00 95.88 116 PRO A CA 1
ATOM 914 C C . PRO A 1 116 ? -3.348 10.039 8.789 1.00 95.88 116 PRO A C 1
ATOM 916 O O . PRO A 1 116 ? -4.458 9.999 9.317 1.00 95.88 116 PRO A O 1
ATOM 919 N N . VAL A 1 117 ? -2.683 8.933 8.450 1.00 94.44 117 VAL A N 1
ATOM 920 C CA . VAL A 1 117 ? -3.222 7.576 8.619 1.00 94.44 117 VAL A CA 1
ATOM 921 C C . VAL A 1 117 ? -3.322 7.202 10.092 1.00 94.44 117 VAL A C 1
ATOM 923 O O . VAL A 1 117 ? -4.389 6.780 10.523 1.00 94.44 117 VAL A O 1
ATOM 926 N N . ALA A 1 118 ? -2.295 7.456 10.904 1.00 93.31 118 ALA A N 1
ATOM 927 C CA . ALA A 1 118 ? -2.347 7.196 12.344 1.00 93.31 118 ALA A CA 1
ATOM 928 C C . ALA A 1 118 ? -3.476 7.985 13.039 1.00 93.31 118 ALA A C 1
ATOM 930 O O . ALA A 1 118 ? -4.154 7.484 13.943 1.00 93.31 118 ALA A O 1
ATOM 931 N N . ARG A 1 119 ? -3.726 9.223 12.592 1.00 95.81 119 ARG A N 1
ATOM 932 C CA . ARG A 1 119 ? -4.870 10.032 13.042 1.00 95.81 119 ARG A CA 1
ATOM 933 C C . ARG A 1 119 ? -6.203 9.440 12.579 1.00 95.81 119 ARG A C 1
ATOM 935 O O . ARG A 1 119 ? -7.127 9.378 13.385 1.00 95.81 119 ARG A O 1
ATOM 942 N N . LEU A 1 120 ? -6.303 8.969 11.332 1.00 95.69 120 LEU A N 1
ATOM 943 C CA . LEU A 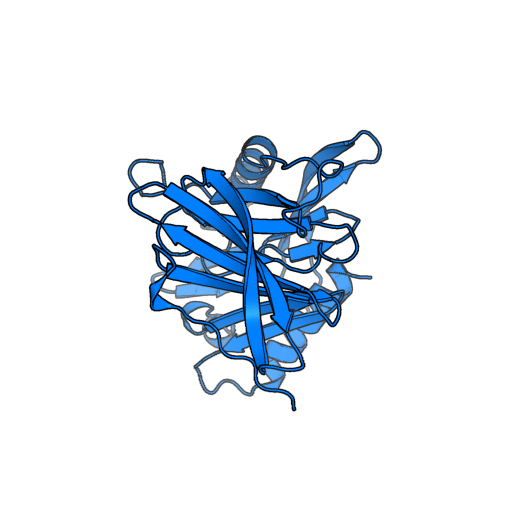1 120 ? -7.495 8.277 10.833 1.00 95.69 120 LEU A CA 1
ATOM 944 C C . LEU A 1 120 ? -7.785 7.006 11.642 1.00 95.69 120 LEU A C 1
ATOM 946 O O . LEU A 1 120 ? -8.907 6.818 12.101 1.00 95.69 120 LEU A O 1
ATOM 950 N N . GLU A 1 121 ? -6.780 6.160 11.869 1.00 93.06 121 GLU A N 1
ATOM 951 C CA . GLU A 1 121 ? -6.907 4.950 12.688 1.00 93.06 121 GLU A CA 1
ATOM 952 C C . GLU A 1 121 ? -7.331 5.278 14.126 1.00 93.06 121 GLU A C 1
ATOM 954 O O . GLU A 1 121 ? -8.122 4.548 14.722 1.00 93.06 121 GLU A O 1
ATOM 959 N N . SER A 1 122 ? -6.856 6.398 14.678 1.00 93.75 122 SER A N 1
ATOM 960 C CA . SER A 1 122 ? -7.289 6.887 15.993 1.00 93.75 122 SER A CA 1
ATOM 961 C C . SER A 1 122 ? -8.763 7.301 15.998 1.00 93.75 122 SER A C 1
ATOM 963 O O . SER A 1 122 ? -9.488 6.923 16.916 1.00 93.75 122 SER A O 1
ATOM 965 N N . LEU A 1 123 ? -9.232 8.011 14.964 1.00 95.00 123 LEU A N 1
ATOM 966 C CA . LEU A 1 123 ? -10.650 8.360 14.803 1.00 95.00 123 LEU A CA 1
ATOM 967 C C . LEU A 1 123 ? -11.529 7.111 14.671 1.00 95.00 123 LEU A C 1
ATOM 969 O O . LEU A 1 123 ? -12.579 7.032 15.301 1.00 95.00 123 LEU A O 1
ATOM 973 N N . ILE A 1 124 ? -11.079 6.122 13.893 1.00 93.81 124 ILE A N 1
ATOM 974 C CA . ILE A 1 124 ? -11.766 4.836 13.719 1.00 93.81 124 ILE A CA 1
ATOM 975 C C . ILE A 1 124 ? -11.909 4.112 15.064 1.00 93.81 124 ILE A C 1
ATOM 977 O O . ILE A 1 124 ? -13.006 3.684 15.412 1.00 93.81 124 ILE A O 1
ATOM 981 N N . LYS A 1 125 ? -10.827 4.020 15.850 1.00 91.44 125 LYS A N 1
ATOM 982 C CA . LYS A 1 125 ? -10.825 3.362 17.171 1.00 91.44 125 LYS A CA 1
ATOM 983 C C . LYS A 1 125 ? -11.723 4.058 18.197 1.00 91.44 125 LYS A C 1
ATOM 985 O O . LYS A 1 125 ? -12.217 3.399 19.106 1.00 91.44 125 LYS A O 1
ATOM 990 N N . GLN A 1 126 ? -11.902 5.373 18.080 1.00 91.62 126 GLN A N 1
ATOM 991 C CA . GLN A 1 126 ? -12.767 6.168 18.960 1.00 91.62 126 GLN A CA 1
ATOM 992 C C . GLN A 1 126 ? -14.244 6.131 18.546 1.00 91.62 126 GLN A C 1
ATOM 994 O O . GLN A 1 126 ? -15.098 6.607 19.296 1.00 91.62 126 GLN A O 1
ATOM 999 N N . TYR A 1 127 ? -14.561 5.599 17.364 1.00 91.19 127 TYR A N 1
ATOM 1000 C CA . TYR A 1 127 ? -15.931 5.553 16.878 1.00 91.19 127 TYR A CA 1
ATOM 1001 C C . TYR A 1 127 ? -16.785 4.591 17.732 1.00 91.19 127 TYR A C 1
ATOM 1003 O O . TYR A 1 127 ? -16.285 3.544 18.145 1.00 91.19 127 TYR A O 1
ATOM 1011 N N . PRO A 1 128 ? -18.077 4.886 17.995 1.00 88.94 128 PRO A N 1
ATOM 1012 C CA . PRO A 1 128 ? -18.909 4.064 18.884 1.00 88.94 128 PRO A CA 1
ATOM 1013 C C . PRO A 1 128 ? -19.082 2.598 18.450 1.00 88.94 128 PRO A C 1
ATOM 1015 O O . PRO A 1 128 ? -19.420 1.745 19.272 1.00 88.94 128 PRO A O 1
ATOM 1018 N N . LEU A 1 129 ? -18.867 2.293 17.166 1.00 83.62 129 LEU A N 1
ATOM 1019 C CA . LEU A 1 129 ? -18.906 0.927 16.651 1.00 83.62 129 LEU A CA 1
ATOM 1020 C C . LEU A 1 129 ? -17.634 0.171 17.050 1.00 83.62 129 LEU A C 1
ATOM 1022 O O . LEU A 1 129 ? -16.534 0.466 16.588 1.00 83.62 129 LEU A O 1
ATOM 1026 N N . GLN A 1 130 ? -17.799 -0.846 17.893 1.00 79.19 130 GLN A N 1
ATOM 1027 C CA . GLN A 1 130 ? -16.687 -1.665 18.370 1.00 79.19 130 GLN A CA 1
ATOM 1028 C C . GLN A 1 130 ? -16.014 -2.436 17.231 1.00 79.19 130 GLN A C 1
ATOM 1030 O O . GLN A 1 130 ? -16.688 -2.951 16.342 1.00 79.19 130 GLN A O 1
ATOM 1035 N N . ASN A 1 131 ? -14.694 -2.611 17.328 1.00 86.25 131 ASN A N 1
ATOM 1036 C CA . ASN A 1 131 ? -13.874 -3.419 16.414 1.00 86.25 131 ASN A CA 1
ATOM 1037 C C . ASN A 1 131 ? -13.870 -2.948 14.951 1.00 86.25 131 ASN A C 1
ATOM 1039 O O . ASN A 1 131 ? -13.690 -3.770 14.048 1.00 86.25 131 ASN A O 1
ATOM 1043 N N . LEU A 1 132 ? -14.083 -1.654 14.721 1.00 92.12 132 LEU A N 1
ATOM 1044 C CA . LEU A 1 132 ? -13.933 -1.033 13.413 1.00 92.12 132 LEU A CA 1
ATOM 1045 C C . LEU A 1 132 ? -12.443 -0.876 13.070 1.00 92.12 132 LEU A C 1
ATOM 1047 O O . LEU A 1 132 ? -11.649 -0.438 13.902 1.00 92.12 132 LEU A O 1
ATOM 1051 N N . VAL A 1 133 ? -12.065 -1.235 11.846 1.00 90.38 133 VAL A N 1
ATOM 1052 C CA . VAL A 1 133 ? -10.703 -1.104 11.305 1.00 90.38 133 VAL A CA 1
ATOM 1053 C C . VAL A 1 133 ? -10.759 -0.776 9.813 1.00 90.38 133 VAL A C 1
ATOM 1055 O O . VAL A 1 133 ? -11.757 -1.064 9.148 1.00 90.38 133 VAL A O 1
ATOM 1058 N N . VAL A 1 134 ? -9.680 -0.214 9.262 1.00 90.06 134 VAL A N 1
ATOM 1059 C CA . VAL A 1 134 ? -9.496 -0.191 7.803 1.00 90.06 134 VAL A CA 1
ATOM 1060 C C . VAL A 1 134 ? -9.440 -1.633 7.302 1.00 90.06 134 VAL A C 1
ATOM 1062 O O . VAL A 1 134 ? -8.802 -2.481 7.921 1.00 90.06 134 VAL A O 1
ATOM 1065 N N . TRP A 1 135 ? -10.142 -1.928 6.209 1.00 86.56 135 TRP A N 1
ATOM 1066 C CA . TRP A 1 135 ? -10.174 -3.259 5.618 1.00 86.56 135 TRP A CA 1
ATOM 1067 C C . TRP A 1 135 ? -8.768 -3.661 5.139 1.00 86.56 135 TRP A C 1
ATOM 1069 O O . TRP A 1 135 ? -8.280 -3.080 4.162 1.00 86.56 135 TRP A O 1
ATOM 1079 N N . PRO A 1 136 ? -8.149 -4.711 5.723 1.00 79.62 136 PRO A N 1
ATOM 1080 C CA . PRO A 1 136 ? -6.771 -5.075 5.395 1.00 79.62 136 PRO A CA 1
ATOM 1081 C C . PRO A 1 136 ? -6.514 -5.512 3.950 1.00 79.62 136 PRO A C 1
ATOM 1083 O O . PRO A 1 136 ? -5.381 -5.475 3.484 1.00 79.62 136 PRO A O 1
ATOM 1086 N N . GLY A 1 137 ? -7.558 -5.947 3.241 1.00 77.62 137 GLY A N 1
ATOM 1087 C CA . GLY A 1 137 ? -7.475 -6.366 1.843 1.00 77.62 137 GLY A CA 1
ATOM 1088 C C . GLY A 1 137 ? -7.824 -5.274 0.831 1.00 77.62 137 GLY A C 1
ATOM 1089 O O . GLY A 1 137 ? -7.691 -5.525 -0.366 1.00 77.62 137 GLY A O 1
ATOM 1090 N N . SER A 1 138 ? -8.284 -4.100 1.277 1.00 78.62 138 SER A N 1
ATOM 1091 C CA . SER A 1 138 ? -8.713 -3.028 0.372 1.00 78.62 138 SER A CA 1
ATOM 1092 C C . SER A 1 138 ? -7.533 -2.311 -0.286 1.00 78.62 138 SER A C 1
ATOM 1094 O O . SER A 1 138 ? -6.481 -2.130 0.325 1.00 78.62 138 SER A O 1
ATOM 1096 N N . VAL A 1 139 ? -7.716 -1.877 -1.539 1.00 82.19 139 VAL A N 1
ATOM 1097 C CA . VAL A 1 139 ? -6.848 -0.853 -2.136 1.00 82.19 139 VAL A CA 1
ATOM 1098 C C . VAL A 1 139 ? -7.279 0.529 -1.627 1.00 82.19 139 VAL A C 1
ATOM 1100 O O . VAL A 1 139 ? -8.484 0.777 -1.506 1.00 82.19 139 VAL A O 1
ATOM 1103 N N . PRO A 1 140 ? -6.337 1.443 -1.351 1.00 86.88 140 PRO A N 1
ATOM 1104 C CA . PRO A 1 140 ? -6.662 2.820 -1.026 1.00 86.88 140 PRO A CA 1
ATOM 1105 C C . PRO A 1 140 ? -7.286 3.470 -2.258 1.00 86.88 140 PRO A C 1
ATOM 1107 O O . PRO A 1 140 ? -6.713 3.445 -3.350 1.00 86.88 140 PRO A O 1
ATOM 1110 N N . LEU A 1 141 ? -8.472 4.044 -2.090 1.00 90.06 141 LEU A N 1
ATOM 1111 C CA . LEU A 1 141 ? -9.134 4.780 -3.155 1.00 90.06 141 LEU A CA 1
ATOM 1112 C C . LEU A 1 141 ? -8.632 6.224 -3.139 1.00 90.06 141 LEU A C 1
ATOM 1114 O O . LEU A 1 141 ? -8.431 6.799 -2.072 1.00 90.06 141 LEU A O 1
ATOM 1118 N N . ILE A 1 142 ? -8.421 6.825 -4.303 1.00 90.62 142 ILE A N 1
ATOM 1119 C CA . ILE A 1 142 ? -7.864 8.182 -4.418 1.00 90.62 142 ILE A CA 1
ATOM 1120 C C . ILE A 1 142 ? -8.558 8.969 -5.530 1.00 90.62 142 ILE A C 1
ATOM 1122 O O . ILE A 1 142 ? -8.887 8.420 -6.583 1.00 90.62 142 ILE A O 1
ATOM 1126 N N . ASN A 1 143 ? -8.763 10.264 -5.301 1.00 88.56 143 ASN A N 1
ATOM 1127 C CA . ASN A 1 143 ? -9.098 11.258 -6.320 1.00 88.56 143 ASN A CA 1
ATOM 1128 C C . ASN A 1 143 ? -8.420 12.605 -5.996 1.00 88.56 143 ASN A C 1
ATOM 1130 O O . ASN A 1 143 ? -7.529 12.672 -5.153 1.00 88.56 143 ASN A O 1
ATOM 1134 N N . ASP A 1 144 ? -8.847 13.676 -6.660 1.00 88.69 144 ASP A N 1
ATOM 1135 C CA . ASP A 1 144 ? -8.389 15.052 -6.440 1.00 88.69 144 ASP A CA 1
ATOM 1136 C C . ASP A 1 144 ? -8.779 15.636 -5.070 1.00 88.69 144 ASP A C 1
ATOM 1138 O O . ASP A 1 144 ? -8.176 16.609 -4.624 1.00 88.69 144 ASP A O 1
ATOM 1142 N N . LYS A 1 145 ? -9.771 15.053 -4.386 1.00 91.62 145 LYS A N 1
ATOM 1143 C CA . LYS A 1 145 ? -10.296 15.521 -3.093 1.00 91.62 145 LYS A CA 1
ATOM 1144 C C . LYS A 1 145 ? -9.690 14.790 -1.891 1.00 91.62 145 LYS A C 1
ATOM 1146 O O . LYS A 1 145 ? -9.760 15.318 -0.777 1.00 91.62 145 LYS A O 1
ATOM 1151 N N . GLY A 1 146 ? -9.137 13.588 -2.061 1.00 93.56 146 GLY A N 1
ATOM 1152 C CA . GLY A 1 146 ? -8.560 12.844 -0.942 1.00 93.56 146 GLY A CA 1
ATOM 1153 C C . GLY A 1 146 ? -8.239 11.372 -1.188 1.00 93.56 146 GLY A C 1
ATOM 1154 O O . GLY A 1 146 ? -8.430 10.833 -2.280 1.00 93.56 146 GLY A O 1
ATOM 1155 N N . LEU A 1 147 ? -7.781 10.728 -0.110 1.00 93.88 147 LEU A N 1
ATOM 1156 C CA . LEU A 1 147 ? -7.695 9.273 0.031 1.00 93.88 147 LEU A CA 1
ATOM 1157 C C . LEU A 1 147 ? -8.911 8.741 0.783 1.00 93.88 147 LEU A C 1
ATOM 1159 O O . LEU A 1 147 ? -9.377 9.371 1.732 1.00 93.88 147 LEU A O 1
ATOM 1163 N N . TYR A 1 148 ? -9.372 7.552 0.416 1.00 92.69 148 TYR A N 1
ATOM 1164 C CA . TYR A 1 148 ? -10.516 6.900 1.031 1.00 92.69 148 TYR A CA 1
ATOM 1165 C C . TYR A 1 148 ? -10.226 5.425 1.291 1.00 92.69 148 TYR A C 1
ATOM 1167 O O . TYR A 1 148 ? -9.638 4.724 0.467 1.00 92.69 148 TYR A O 1
ATOM 1175 N N . PHE A 1 149 ? -10.678 4.958 2.446 1.00 91.56 149 PHE A N 1
ATOM 1176 C CA . PHE A 1 149 ? -10.411 3.636 2.984 1.00 91.56 149 PHE A CA 1
ATOM 1177 C C . PHE A 1 149 ? -11.722 2.978 3.368 1.00 91.56 149 PHE A C 1
ATOM 1179 O O . PHE A 1 149 ? -12.503 3.511 4.161 1.00 91.56 149 PHE A O 1
ATOM 1186 N N . LEU A 1 150 ? -11.936 1.793 2.810 1.00 89.19 150 LEU A N 1
ATOM 1187 C CA . LEU A 1 150 ? -13.065 0.955 3.162 1.00 89.19 150 LEU A CA 1
ATOM 1188 C C . LEU A 1 150 ? -12.878 0.425 4.581 1.00 89.19 150 LEU A C 1
ATOM 1190 O O . LEU A 1 150 ? -11.787 -0.020 4.940 1.00 89.19 150 LEU A O 1
ATOM 1194 N N . LEU A 1 151 ? -13.933 0.485 5.388 1.00 91.38 151 LEU A N 1
ATOM 1195 C CA . LEU A 1 151 ? -13.890 0.056 6.779 1.00 91.38 151 LEU A CA 1
ATOM 1196 C C . LEU A 1 151 ? -14.583 -1.291 6.942 1.00 91.38 151 LEU A C 1
ATOM 1198 O O . LEU A 1 151 ? -15.487 -1.648 6.189 1.00 91.38 151 LEU A O 1
ATOM 1202 N N . THR A 1 152 ? -14.137 -2.053 7.930 1.00 90.38 152 THR A N 1
ATOM 1203 C CA . THR A 1 152 ? -14.730 -3.339 8.296 1.00 90.38 152 THR A CA 1
ATOM 1204 C C . THR A 1 152 ? -14.830 -3.450 9.798 1.00 90.38 152 THR A C 1
ATOM 1206 O O . THR A 1 152 ? -14.002 -2.905 10.528 1.00 90.38 152 THR A O 1
ATOM 1209 N N . ARG A 1 153 ? -15.826 -4.195 10.257 1.00 90.31 153 ARG A N 1
ATOM 1210 C CA . ARG A 1 153 ? -16.004 -4.536 11.658 1.00 90.31 153 ARG A CA 1
ATOM 1211 C C . ARG A 1 153 ? -15.716 -6.013 11.869 1.00 90.31 153 ARG A C 1
ATOM 1213 O O . ARG A 1 153 ? -16.163 -6.859 11.095 1.00 90.31 153 ARG A O 1
ATOM 1220 N N . ARG A 1 154 ? -14.992 -6.345 12.935 1.00 87.00 154 ARG A N 1
ATOM 1221 C CA . ARG A 1 154 ? -14.795 -7.746 13.319 1.00 87.00 154 ARG A CA 1
ATOM 1222 C C . ARG A 1 154 ? -16.007 -8.268 14.094 1.00 87.00 154 ARG A C 1
ATOM 1224 O O . ARG A 1 154 ? -16.288 -7.787 15.193 1.00 87.00 154 ARG A O 1
ATOM 1231 N N . THR A 1 155 ? -16.663 -9.296 13.555 1.00 85.25 155 THR A N 1
ATOM 1232 C CA . THR A 1 155 ? -17.721 -10.062 14.231 1.00 85.25 155 THR A CA 1
ATOM 1233 C C . THR A 1 155 ? -17.282 -11.524 14.346 1.00 85.25 155 THR A C 1
ATOM 1235 O O . THR A 1 155 ? -17.354 -12.301 13.394 1.00 85.25 155 THR A O 1
ATOM 1238 N N . GLY A 1 156 ? -16.764 -11.907 15.518 1.00 84.88 156 GLY A N 1
ATOM 1239 C CA . GLY A 1 156 ? -16.175 -13.233 15.729 1.00 84.88 156 GLY A CA 1
ATOM 1240 C C . GLY A 1 156 ? -14.957 -13.472 14.824 1.00 84.88 156 GLY A C 1
ATOM 1241 O O . GLY A 1 156 ? -13.943 -12.775 14.925 1.00 84.88 156 GLY A O 1
ATOM 1242 N N . GLN A 1 157 ? -15.053 -14.470 13.940 1.00 82.62 157 GLN A N 1
ATOM 1243 C CA . GLN A 1 157 ? -14.023 -14.786 12.937 1.00 82.62 157 GLN A CA 1
ATOM 1244 C C . GLN A 1 157 ? -14.249 -14.088 11.583 1.00 82.62 157 GLN A C 1
ATOM 1246 O O . GLN A 1 157 ? -13.395 -14.173 10.700 1.00 82.62 157 GLN A O 1
ATOM 1251 N N . MET A 1 158 ? -15.378 -13.397 11.408 1.00 83.69 158 MET A N 1
ATOM 1252 C CA . MET A 1 158 ? -15.710 -12.690 10.173 1.00 83.69 158 MET A CA 1
ATOM 1253 C C . MET A 1 158 ? -15.257 -11.233 10.249 1.00 83.69 158 MET A C 1
ATOM 1255 O O . MET A 1 158 ? -15.398 -10.580 11.287 1.00 83.69 158 MET A O 1
ATOM 1259 N N . LEU A 1 159 ? -14.752 -10.714 9.134 1.00 86.88 159 LEU A N 1
ATOM 1260 C CA . LEU A 1 159 ? -14.714 -9.283 8.885 1.00 86.88 159 LEU A CA 1
ATOM 1261 C C . LEU A 1 159 ? -15.943 -8.935 8.043 1.00 86.88 159 LEU A C 1
ATOM 1263 O O . LEU A 1 159 ? -16.155 -9.488 6.964 1.00 86.88 159 LEU A O 1
ATOM 1267 N N . VAL A 1 160 ? -16.775 -8.046 8.566 1.00 86.06 160 VAL A N 1
ATOM 1268 C CA . VAL A 1 160 ? -18.010 -7.591 7.926 1.00 86.06 160 VAL A CA 1
ATOM 1269 C C . VAL A 1 160 ? -17.764 -6.191 7.393 1.00 86.06 160 VAL A C 1
ATOM 1271 O O . VAL A 1 160 ? -17.201 -5.355 8.101 1.00 86.06 160 VAL A O 1
ATOM 1274 N N . TYR A 1 161 ? -18.138 -5.940 6.144 1.00 85.44 161 TYR A N 1
ATOM 1275 C CA . TYR A 1 161 ? -18.007 -4.622 5.543 1.00 85.44 161 TYR A CA 1
ATOM 1276 C C . TYR A 1 161 ? -18.839 -3.591 6.311 1.00 85.44 161 TYR A C 1
ATOM 1278 O O . TYR A 1 161 ? -20.016 -3.830 6.573 1.00 85.44 161 TYR A O 1
ATOM 1286 N N . GLU A 1 162 ? -18.239 -2.452 6.656 1.00 89.12 162 GLU A N 1
ATOM 1287 C CA . GLU A 1 162 ? -18.977 -1.318 7.206 1.00 89.12 162 GLU A CA 1
ATOM 1288 C C . GLU A 1 162 ? -19.514 -0.468 6.051 1.00 89.12 162 GLU A C 1
ATOM 1290 O O . GLU A 1 162 ? -18.756 0.181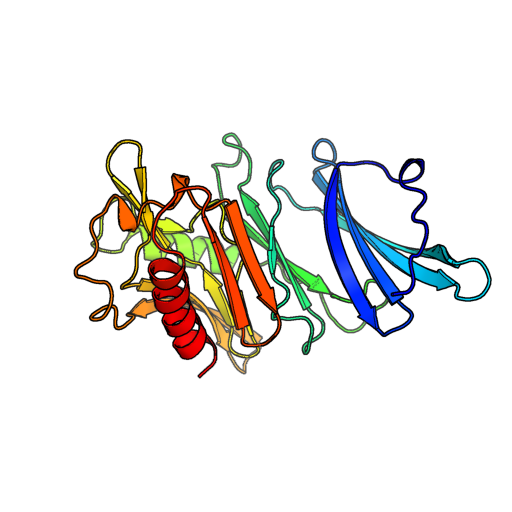 5.329 1.00 89.12 162 GLU A O 1
ATOM 1295 N N . THR A 1 163 ? -20.831 -0.513 5.856 1.00 84.19 163 THR A N 1
ATOM 1296 C CA . THR A 1 163 ? -21.519 0.135 4.733 1.00 84.19 163 THR A CA 1
ATOM 1297 C C . THR A 1 163 ? -21.900 1.584 5.009 1.00 84.19 163 THR A C 1
ATOM 1299 O O . THR A 1 163 ? -22.038 2.359 4.065 1.00 84.19 163 THR A O 1
ATOM 1302 N N . SER A 1 164 ? -22.058 1.959 6.281 1.00 86.75 164 SER A N 1
ATOM 1303 C CA . SER A 1 164 ? -22.546 3.278 6.703 1.00 86.75 164 SER A CA 1
ATOM 1304 C C . SER A 1 164 ? -21.433 4.305 6.918 1.00 86.75 164 SER A C 1
ATOM 1306 O O . SER A 1 164 ? -21.707 5.474 7.203 1.00 86.75 164 SER A O 1
ATOM 1308 N N . LEU A 1 165 ? -20.169 3.892 6.794 1.00 91.00 165 LEU A N 1
ATOM 1309 C CA . LEU A 1 165 ? -19.026 4.712 7.172 1.00 91.00 165 LEU A CA 1
ATOM 1310 C C . LEU A 1 165 ? -17.806 4.459 6.288 1.00 91.00 165 LEU A C 1
ATOM 1312 O O . LEU A 1 165 ? -17.455 3.326 5.972 1.00 91.00 165 LEU A O 1
ATOM 1316 N N . LEU A 1 166 ? -17.100 5.536 5.962 1.00 90.88 166 LEU A N 1
ATOM 1317 C CA . LEU A 1 166 ? -15.862 5.504 5.192 1.00 90.88 166 LEU A CA 1
ATOM 1318 C C . LEU A 1 166 ? -14.771 6.290 5.911 1.00 90.88 166 LEU A C 1
ATOM 1320 O O . LEU A 1 166 ? -15.006 7.404 6.385 1.00 90.88 166 LEU A O 1
ATOM 1324 N N . GLY A 1 167 ? -13.565 5.730 5.965 1.00 93.94 167 GLY A N 1
ATOM 1325 C CA . GLY A 1 167 ? -12.389 6.470 6.403 1.00 93.94 167 GLY A CA 1
ATOM 1326 C C . GLY A 1 167 ? -11.891 7.348 5.266 1.00 93.94 167 GLY A C 1
ATOM 1327 O O . GLY A 1 167 ? -11.750 6.868 4.145 1.00 93.94 167 GLY A O 1
ATOM 1328 N N . ALA A 1 168 ? -11.622 8.623 5.520 1.00 94.88 168 ALA A N 1
ATOM 1329 C CA . ALA A 1 168 ? -11.116 9.522 4.493 1.00 94.88 168 ALA A CA 1
ATOM 1330 C C . ALA A 1 168 ? -9.993 10.410 5.018 1.00 94.88 168 ALA A C 1
ATOM 1332 O O . ALA A 1 168 ? -9.964 10.787 6.185 1.00 94.88 168 ALA A O 1
ATOM 1333 N N . ILE A 1 169 ? -9.088 10.787 4.125 1.00 96.94 169 ILE A N 1
ATOM 1334 C CA . ILE A 1 169 ? -8.070 11.804 4.347 1.00 96.94 169 ILE A CA 1
ATOM 1335 C C . ILE A 1 169 ? -8.266 12.847 3.255 1.00 96.94 169 ILE A C 1
ATOM 1337 O O . ILE A 1 169 ? -7.870 12.638 2.109 1.00 96.94 169 ILE A O 1
ATOM 1341 N N . LYS A 1 170 ? -8.920 13.955 3.606 1.00 96.06 170 LYS A N 1
ATOM 1342 C CA . LYS A 1 170 ? -9.179 15.052 2.670 1.00 96.06 170 LYS A CA 1
ATOM 1343 C C . LYS A 1 170 ? -7.893 15.803 2.356 1.00 96.06 170 LYS A C 1
ATOM 1345 O O . LYS A 1 170 ? -7.129 16.114 3.271 1.00 96.06 170 LYS A O 1
ATOM 1350 N N . PHE A 1 171 ? -7.707 16.137 1.087 1.00 95.12 171 PHE A N 1
ATOM 1351 C CA . PHE A 1 171 ? -6.666 17.047 0.625 1.00 95.12 171 PHE A CA 1
ATOM 1352 C C . PHE A 1 171 ? -7.185 18.475 0.764 1.00 95.12 171 PHE A C 1
ATOM 1354 O O . PHE A 1 171 ? -8.225 18.819 0.198 1.00 95.12 171 PHE A O 1
ATOM 1361 N N . LEU A 1 172 ? -6.516 19.288 1.579 1.00 95.25 172 LEU A N 1
ATOM 1362 C CA . LEU A 1 172 ? -6.899 20.680 1.784 1.00 95.25 172 LEU A CA 1
ATOM 1363 C C . LEU A 1 172 ? -6.147 21.601 0.805 1.00 95.25 172 LEU A C 1
ATOM 1365 O O . LEU A 1 172 ? -5.019 21.292 0.418 1.00 95.25 172 LEU A O 1
ATOM 1369 N N . PRO A 1 173 ? -6.729 22.755 0.421 1.00 92.75 173 PRO A N 1
ATOM 1370 C CA . PRO A 1 173 ? -6.088 23.699 -0.503 1.00 92.75 173 PRO A CA 1
ATOM 1371 C C . PRO A 1 173 ? -4.739 24.260 -0.028 1.00 92.75 173 PRO A C 1
ATOM 1373 O O . PRO A 1 173 ? -3.961 24.743 -0.844 1.00 92.75 173 PRO A O 1
ATOM 1376 N N . ASP A 1 174 ? -4.461 24.210 1.276 1.00 93.88 174 ASP A N 1
ATOM 1377 C CA . ASP A 1 174 ? -3.194 24.642 1.879 1.00 93.88 174 ASP A CA 1
ATOM 1378 C C . ASP A 1 174 ? -2.085 23.570 1.812 1.00 93.88 174 ASP A C 1
ATOM 1380 O O . ASP A 1 174 ? -0.988 23.782 2.325 1.00 93.88 174 ASP A O 1
ATOM 1384 N N . GLY A 1 175 ? -2.361 22.421 1.183 1.00 90.81 175 GLY A N 1
ATOM 1385 C CA . GLY A 1 175 ? -1.435 21.295 1.068 1.00 90.81 175 GLY A CA 1
ATOM 1386 C C . GLY A 1 175 ? -1.416 20.371 2.287 1.00 90.81 175 GLY A C 1
ATOM 1387 O O . GLY A 1 175 ? -0.607 19.443 2.334 1.00 90.81 175 GLY A O 1
ATOM 1388 N N . THR A 1 176 ? -2.288 20.597 3.274 1.00 94.31 176 THR A N 1
ATOM 1389 C CA . THR A 1 176 ? -2.412 19.727 4.446 1.00 94.31 176 THR A CA 1
ATOM 1390 C C . THR A 1 176 ? -3.465 18.634 4.252 1.00 94.31 176 THR A C 1
ATOM 1392 O O . THR A 1 176 ? -4.269 18.636 3.316 1.00 94.31 176 THR A O 1
ATOM 1395 N N . TYR A 1 1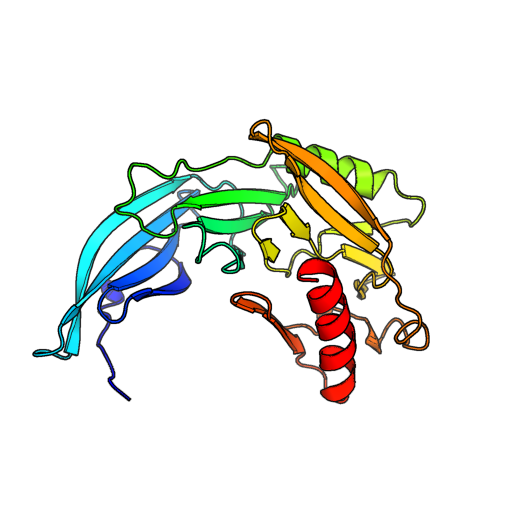77 ? -3.444 17.660 5.160 1.00 96.50 177 TYR A N 1
ATOM 1396 C CA . TYR A 1 177 ? -4.282 16.468 5.118 1.00 96.50 177 TYR A CA 1
ATOM 1397 C C . TYR A 1 177 ? -5.203 16.434 6.335 1.00 96.50 177 TYR A C 1
ATOM 1399 O O . TYR A 1 177 ? -4.727 16.529 7.470 1.00 96.50 177 TYR A O 1
ATOM 1407 N N . ASN A 1 178 ? -6.505 16.250 6.110 1.00 97.00 178 ASN A N 1
ATOM 1408 C CA . ASN A 1 178 ? -7.502 16.186 7.179 1.00 97.00 178 ASN A CA 1
ATOM 1409 C C . ASN A 1 178 ? -8.190 14.809 7.246 1.00 97.00 178 ASN A C 1
ATOM 1411 O O . ASN A 1 178 ? -9.098 14.538 6.452 1.00 97.00 178 ASN A O 1
ATOM 1415 N N . PRO A 1 179 ? -7.768 13.938 8.178 1.00 97.44 179 PRO A N 1
ATOM 1416 C CA . PRO A 1 179 ? -8.420 12.665 8.463 1.00 97.44 179 PRO A CA 1
ATOM 1417 C C . PRO A 1 179 ? -9.822 12.861 9.039 1.00 97.44 179 PRO A C 1
ATOM 1419 O O . PRO A 1 179 ? -9.994 13.593 10.010 1.00 97.44 179 PRO A O 1
ATOM 1422 N N . ILE A 1 180 ? -10.818 12.187 8.470 1.00 96.44 180 ILE A N 1
ATOM 1423 C CA . ILE A 1 180 ? -12.211 12.229 8.917 1.00 96.44 180 ILE A CA 1
ATOM 1424 C C . ILE A 1 180 ? -12.910 10.885 8.684 1.00 96.44 180 ILE A C 1
ATOM 1426 O O . ILE A 1 180 ? -12.470 10.060 7.883 1.00 96.44 180 ILE A O 1
ATOM 1430 N N . LEU A 1 181 ? -14.056 10.709 9.336 1.00 94.69 181 LEU A N 1
ATOM 1431 C CA . LEU A 1 181 ? -15.022 9.663 9.018 1.00 94.69 181 LEU A CA 1
ATOM 1432 C C . LEU A 1 181 ? -16.193 10.285 8.254 1.00 94.69 181 LEU A C 1
ATOM 1434 O O . LEU A 1 181 ? -16.698 11.340 8.641 1.00 94.69 181 LEU A O 1
ATOM 1438 N N . ILE A 1 182 ? -16.606 9.653 7.160 1.00 92.50 182 ILE A N 1
ATOM 1439 C CA . ILE A 1 182 ? -17.711 10.108 6.313 1.00 92.50 182 ILE A CA 1
ATOM 1440 C C . ILE A 1 182 ? -18.870 9.134 6.489 1.00 92.50 182 ILE A C 1
ATOM 1442 O O . ILE A 1 182 ? -18.715 7.950 6.201 1.00 92.50 182 ILE A O 1
ATOM 1446 N N . ALA A 1 183 ? -20.016 9.636 6.952 1.00 90.69 183 ALA A N 1
ATOM 1447 C CA . ALA A 1 183 ? -21.251 8.864 6.987 1.00 90.69 183 ALA A CA 1
ATOM 1448 C C . ALA A 1 183 ? -21.783 8.654 5.563 1.00 90.69 183 ALA A C 1
ATOM 1450 O O . ALA A 1 183 ? -21.778 9.579 4.747 1.00 90.69 183 ALA A O 1
ATOM 1451 N N . ILE A 1 184 ? -22.243 7.442 5.285 1.00 84.44 184 ILE A N 1
ATOM 1452 C CA . ILE A 1 184 ? -22.727 6.987 3.988 1.00 84.44 184 ILE A CA 1
ATOM 1453 C C . ILE A 1 184 ? -24.185 6.551 4.131 1.00 84.44 184 ILE A C 1
ATOM 1455 O O . ILE A 1 184 ? -24.533 5.842 5.073 1.00 84.44 184 ILE A O 1
ATOM 1459 N N . ASP A 1 185 ? -25.035 6.961 3.186 1.00 81.62 185 ASP A N 1
ATOM 1460 C CA . ASP A 1 185 ? -26.384 6.404 3.075 1.00 81.62 185 ASP A CA 1
ATOM 1461 C C . ASP A 1 185 ? -26.301 4.967 2.548 1.00 81.62 185 ASP A C 1
ATOM 1463 O O . ASP A 1 185 ? -26.043 4.718 1.366 1.00 81.62 185 ASP A O 1
ATOM 1467 N N . ASP A 1 186 ? -26.527 4.022 3.454 1.00 78.50 186 ASP A N 1
ATOM 1468 C CA . ASP A 1 186 ? -26.506 2.589 3.202 1.00 78.50 186 ASP A CA 1
ATOM 1469 C C . ASP A 1 186 ? -27.907 1.959 3.199 1.00 78.50 186 ASP A C 1
ATOM 1471 O O . ASP A 1 186 ? -28.049 0.734 3.221 1.00 78.50 186 ASP A O 1
ATOM 1475 N N . SER A 1 187 ? -28.966 2.772 3.112 1.00 80.62 187 SER A N 1
ATOM 1476 C CA . SER A 1 187 ? -30.366 2.318 3.151 1.00 80.62 187 SER A CA 1
ATOM 1477 C C . SER A 1 187 ? -30.675 1.189 2.160 1.00 80.62 187 SER A C 1
ATOM 1479 O O . SER A 1 187 ? -31.439 0.273 2.469 1.00 80.62 187 SER A O 1
ATOM 1481 N N . ALA A 1 188 ? -30.037 1.203 0.988 1.00 70.38 188 ALA A N 1
ATOM 1482 C CA . ALA A 1 188 ? -30.215 0.188 -0.047 1.00 70.38 188 ALA A CA 1
ATOM 1483 C C . ALA A 1 188 ? -29.560 -1.163 0.259 1.00 70.38 188 ALA A C 1
ATOM 1485 O O . ALA A 1 188 ? -29.809 -2.114 -0.472 1.00 70.38 188 ALA A O 1
ATOM 1486 N N . VAL A 1 189 ? -28.722 -1.258 1.290 1.00 71.50 189 VAL A N 1
ATOM 1487 C CA . VAL A 1 189 ? -27.946 -2.468 1.614 1.00 71.50 189 VAL A CA 1
ATOM 1488 C C . VAL A 1 189 ? -28.075 -2.878 3.072 1.00 71.50 189 VAL A C 1
ATOM 1490 O O . VAL A 1 189 ? -27.720 -3.993 3.429 1.00 71.50 189 VAL A O 1
ATOM 1493 N N . LYS A 1 190 ? -28.676 -2.022 3.901 1.00 75.50 190 LYS A N 1
ATOM 1494 C CA . LYS A 1 190 ? -28.964 -2.269 5.316 1.00 75.50 190 LYS A CA 1
ATOM 1495 C C . LYS A 1 190 ? -29.777 -3.543 5.583 1.00 75.50 190 LYS A C 1
ATOM 1497 O O . LYS A 1 190 ? -29.761 -4.062 6.694 1.00 75.50 190 LYS A O 1
ATOM 1502 N N . HIS A 1 191 ? -30.519 -4.027 4.587 1.00 78.50 191 HIS A N 1
ATOM 1503 C CA . HIS A 1 191 ? -31.300 -5.262 4.675 1.00 78.50 191 HIS A CA 1
ATOM 1504 C C . HIS A 1 191 ? -30.459 -6.538 4.495 1.00 78.50 191 HIS A C 1
ATOM 1506 O O . HIS A 1 191 ? -30.965 -7.626 4.761 1.00 78.50 191 HIS A O 1
ATOM 1512 N N . LEU A 1 192 ? -29.212 -6.416 4.032 1.00 77.94 192 LEU A N 1
ATOM 1513 C CA . LEU A 1 192 ? -28.312 -7.545 3.828 1.00 77.94 192 LEU A CA 1
ATOM 1514 C C . LEU A 1 192 ? -27.763 -8.045 5.164 1.00 77.94 192 LEU A C 1
ATOM 1516 O O . LEU A 1 192 ? -27.487 -7.281 6.089 1.00 77.94 192 LEU A O 1
ATOM 1520 N N . SER A 1 193 ? -27.586 -9.356 5.255 1.00 81.12 193 SER A N 1
ATOM 1521 C CA . SER A 1 193 ? -27.028 -10.014 6.432 1.00 81.12 193 SER A CA 1
ATOM 1522 C C . SER A 1 193 ? -25.515 -9.796 6.563 1.00 81.12 193 SER A C 1
ATOM 1524 O O . SER A 1 193 ? -24.805 -9.590 5.580 1.00 81.12 193 SER A O 1
ATOM 1526 N N . GLU A 1 194 ? -24.971 -9.952 7.778 1.00 82.69 194 GLU A N 1
ATOM 1527 C CA . GLU A 1 194 ? -23.511 -9.933 7.998 1.00 82.69 194 GLU A CA 1
ATOM 1528 C C . GLU A 1 194 ? -22.773 -10.972 7.136 1.00 82.69 194 GLU A C 1
ATOM 1530 O O . GLU A 1 194 ? -21.634 -10.749 6.734 1.00 82.69 194 GLU A O 1
ATOM 1535 N N . ARG A 1 195 ? -23.427 -12.101 6.818 1.00 79.38 195 ARG A N 1
ATOM 1536 C CA . ARG A 1 195 ? -22.886 -13.129 5.920 1.00 79.38 195 ARG A CA 1
ATOM 1537 C C . ARG A 1 195 ? -22.754 -12.611 4.491 1.00 79.38 195 ARG A C 1
ATOM 1539 O O . ARG A 1 195 ? -21.754 -12.897 3.839 1.00 79.38 195 ARG A O 1
ATOM 1546 N N . GLU A 1 196 ? -23.751 -11.873 4.015 1.00 74.81 196 GLU A N 1
ATOM 1547 C CA . GLU A 1 196 ? -23.725 -11.248 2.691 1.00 74.81 196 GLU A CA 1
ATOM 1548 C C . GLU A 1 196 ? -22.707 -10.120 2.618 1.00 74.81 196 GLU A C 1
ATOM 1550 O O . GLU A 1 196 ? -22.127 -9.935 1.560 1.00 74.81 196 GLU A O 1
ATOM 1555 N N . LEU A 1 197 ? -22.447 -9.434 3.735 1.00 79.38 197 LEU A N 1
ATOM 1556 C CA . LEU A 1 197 ? -21.446 -8.372 3.858 1.00 79.38 197 LEU A CA 1
ATOM 1557 C C . LEU A 1 197 ? -20.059 -8.877 4.298 1.00 79.38 197 LEU A C 1
ATOM 1559 O O . LEU A 1 197 ? -19.158 -8.077 4.555 1.00 79.38 197 LEU A O 1
ATOM 1563 N N . CYS A 1 198 ? -19.860 -10.192 4.403 1.00 80.88 198 CYS A N 1
ATOM 1564 C CA . CYS A 1 198 ? -18.607 -10.771 4.872 1.00 80.88 198 CYS A CA 1
ATOM 1565 C C . CYS A 1 198 ? -17.511 -10.617 3.809 1.00 80.88 198 CYS A C 1
ATOM 1567 O O . CYS A 1 198 ? -17.524 -11.262 2.758 1.00 80.88 198 CYS A O 1
ATOM 1569 N N . ILE A 1 199 ? -16.524 -9.775 4.106 1.00 78.31 199 ILE A N 1
ATOM 1570 C CA . ILE A 1 199 ? -15.429 -9.448 3.187 1.00 78.31 199 ILE A CA 1
ATOM 1571 C C . ILE A 1 199 ? -14.337 -10.513 3.139 1.00 78.31 199 ILE A C 1
ATOM 1573 O O . ILE A 1 199 ? -13.474 -10.453 2.270 1.00 78.31 199 ILE A O 1
ATOM 1577 N N . ASN A 1 200 ? -14.373 -11.515 4.024 1.00 75.12 200 ASN A N 1
ATOM 1578 C CA . ASN A 1 200 ? -13.451 -12.653 3.955 1.00 75.12 200 ASN A CA 1
ATOM 1579 C C . ASN A 1 200 ? -13.547 -13.380 2.599 1.00 75.12 200 ASN A C 1
ATOM 1581 O O . ASN A 1 200 ? -12.639 -14.114 2.224 1.00 75.12 200 ASN A O 1
ATOM 1585 N N . TYR A 1 201 ? -14.652 -13.184 1.877 1.00 68.25 201 TYR A N 1
ATOM 1586 C CA . TYR A 1 201 ? -14.909 -13.761 0.564 1.00 68.25 201 TYR A CA 1
ATOM 1587 C C . TYR A 1 201 ? -14.490 -12.869 -0.603 1.00 68.25 201 TYR A C 1
ATOM 1589 O O . TYR A 1 201 ? -14.530 -13.309 -1.749 1.00 68.25 201 TYR A O 1
ATOM 1597 N N . VAL A 1 202 ? -14.090 -11.629 -0.337 1.00 69.50 202 VAL A N 1
ATOM 1598 C CA . VAL A 1 202 ? -13.691 -10.679 -1.367 1.00 69.50 202 VAL A CA 1
ATOM 1599 C C . VAL A 1 202 ? -12.245 -10.929 -1.784 1.00 69.50 202 VAL A C 1
ATOM 1601 O O . VAL A 1 202 ? -11.341 -10.928 -0.953 1.00 69.50 202 VAL A O 1
ATOM 1604 N N . SER A 1 203 ? -12.021 -11.125 -3.084 1.00 63.84 203 SER A N 1
ATOM 1605 C CA . SER A 1 203 ? -10.702 -11.424 -3.645 1.00 63.84 203 SER A CA 1
ATOM 1606 C C . SER A 1 203 ? -9.935 -10.197 -4.112 1.00 63.84 203 SER A C 1
ATOM 1608 O O . SER A 1 203 ? -8.710 -10.183 -4.023 1.00 63.84 203 SER A O 1
ATOM 1610 N N . MET A 1 204 ? -10.622 -9.180 -4.636 1.00 66.12 204 MET A N 1
ATOM 1611 C CA . MET A 1 204 ? -9.961 -8.039 -5.269 1.00 66.12 204 MET A CA 1
ATOM 1612 C C . MET A 1 204 ? -10.830 -6.790 -5.191 1.00 66.12 204 MET A C 1
ATOM 1614 O O . MET A 1 204 ? -12.033 -6.876 -5.421 1.00 66.12 204 MET A O 1
ATOM 1618 N N . LEU A 1 205 ? -10.200 -5.643 -4.931 1.00 72.50 205 LEU A N 1
ATOM 1619 C CA . LEU A 1 205 ? -10.748 -4.302 -5.125 1.00 72.50 205 LEU A CA 1
ATOM 1620 C C . LEU A 1 205 ? -9.815 -3.570 -6.097 1.00 72.50 205 LEU A C 1
ATOM 1622 O O . LEU A 1 205 ? -8.606 -3.580 -5.894 1.00 72.50 205 LEU A O 1
ATOM 1626 N N . ALA A 1 206 ? -10.351 -2.950 -7.139 1.00 67.94 206 ALA A N 1
ATOM 1627 C CA . ALA A 1 206 ? -9.577 -2.174 -8.102 1.00 67.94 206 ALA A CA 1
ATOM 1628 C C . ALA A 1 206 ? -10.289 -0.853 -8.379 1.00 67.94 206 ALA A C 1
ATOM 1630 O O . ALA A 1 206 ? -11.509 -0.834 -8.494 1.00 67.94 206 ALA A O 1
ATOM 1631 N N . GLN A 1 207 ? -9.546 0.238 -8.535 1.00 71.44 207 GLN A N 1
ATOM 1632 C CA . GLN A 1 207 ? -10.087 1.530 -8.953 1.00 71.44 207 GLN A CA 1
ATOM 1633 C C . GLN A 1 207 ? -9.392 1.985 -10.229 1.00 71.44 207 GLN A C 1
ATOM 1635 O O . GLN A 1 207 ? -8.177 1.879 -10.343 1.00 71.44 207 GLN A O 1
ATOM 1640 N N . ARG A 1 208 ? -10.154 2.551 -11.159 1.00 67.50 208 ARG A N 1
ATOM 1641 C CA . ARG A 1 208 ? -9.636 3.323 -12.283 1.00 67.50 208 ARG A CA 1
ATOM 1642 C C . ARG A 1 208 ? -10.556 4.510 -12.507 1.00 67.50 208 ARG A C 1
ATOM 1644 O O . ARG A 1 208 ? -11.769 4.347 -12.652 1.00 67.50 208 ARG A O 1
ATOM 1651 N N . ASP A 1 209 ? -9.963 5.696 -12.526 1.00 68.81 209 ASP A N 1
ATOM 1652 C CA . ASP A 1 209 ? -10.686 6.960 -12.615 1.00 68.81 209 ASP A CA 1
ATOM 1653 C C . ASP A 1 209 ? -11.762 7.045 -11.514 1.00 68.81 209 ASP A C 1
ATOM 1655 O O . ASP A 1 209 ? -11.480 6.825 -10.334 1.00 68.81 209 ASP A O 1
ATOM 1659 N N . ARG A 1 210 ? -13.012 7.314 -11.902 1.00 67.50 210 ARG A N 1
ATOM 1660 C CA . ARG A 1 210 ? -14.177 7.387 -11.009 1.00 67.50 210 ARG A CA 1
ATOM 1661 C C . ARG A 1 210 ? -14.903 6.056 -10.822 1.00 67.50 210 ARG A C 1
ATOM 1663 O O . ARG A 1 210 ? -16.017 6.031 -10.313 1.00 67.50 210 ARG A O 1
ATOM 1670 N N . THR A 1 211 ? -14.316 4.954 -11.283 1.00 63.44 211 THR A N 1
ATOM 1671 C CA . THR A 1 211 ? -14.924 3.625 -11.190 1.00 63.44 211 THR A CA 1
ATOM 1672 C C . THR A 1 211 ? -14.080 2.738 -10.296 1.00 63.44 211 THR A C 1
ATOM 1674 O O . THR A 1 211 ? -12.854 2.769 -10.337 1.00 63.44 211 THR A O 1
ATOM 1677 N N . CYS A 1 212 ? -14.737 1.916 -9.492 1.00 65.19 212 CYS A N 1
ATOM 1678 C CA . CYS A 1 212 ? -14.089 0.860 -8.740 1.00 65.19 212 CYS A CA 1
ATOM 1679 C C . CYS A 1 212 ? -14.902 -0.435 -8.841 1.00 65.19 212 CYS A C 1
ATOM 1681 O O . CYS A 1 212 ? -16.112 -0.438 -9.083 1.00 65.19 212 CYS A O 1
ATOM 1683 N N . TRP A 1 213 ? -14.189 -1.546 -8.763 1.00 64.75 213 TRP A N 1
ATOM 1684 C CA . TRP A 1 213 ? -14.686 -2.894 -8.956 1.00 64.75 213 TRP A CA 1
ATOM 1685 C C . TRP A 1 213 ? -14.248 -3.736 -7.776 1.00 64.75 213 TRP A C 1
ATOM 1687 O O . TRP A 1 213 ? -13.099 -3.646 -7.350 1.00 64.75 213 TRP A O 1
ATOM 1697 N N . MET A 1 214 ? -15.146 -4.585 -7.290 1.00 66.50 214 MET A N 1
ATOM 1698 C CA . MET A 1 214 ? -14.829 -5.590 -6.289 1.00 66.50 214 MET A CA 1
ATOM 1699 C C . MET A 1 214 ? -15.313 -6.951 -6.760 1.00 66.50 214 MET A C 1
ATOM 1701 O O . MET A 1 214 ? -16.451 -7.072 -7.213 1.00 66.50 214 MET A O 1
ATOM 1705 N N . ASN A 1 215 ? -14.463 -7.962 -6.619 1.00 60.66 215 ASN A N 1
ATOM 1706 C CA . ASN A 1 215 ? -14.799 -9.346 -6.927 1.00 60.66 215 ASN A CA 1
ATOM 1707 C C . ASN A 1 215 ? -14.842 -10.172 -5.640 1.00 60.66 215 ASN A C 1
ATOM 1709 O O . ASN A 1 215 ? -13.973 -10.029 -4.785 1.00 60.66 215 ASN A O 1
ATOM 1713 N N . SER A 1 216 ? -15.837 -11.051 -5.519 1.00 58.78 216 SER A N 1
ATOM 1714 C CA . SER A 1 216 ? -15.986 -12.005 -4.415 1.00 58.78 216 SER A CA 1
ATOM 1715 C C . SER A 1 216 ? -15.971 -13.436 -4.953 1.00 58.78 216 SER A C 1
ATOM 1717 O O . SER A 1 216 ? -16.437 -13.685 -6.062 1.00 58.78 216 SER A O 1
ATOM 1719 N N . ILE A 1 217 ? -15.398 -14.365 -4.187 1.00 53.66 217 ILE A N 1
ATOM 1720 C CA . ILE A 1 217 ? -15.259 -15.789 -4.538 1.00 53.66 217 ILE A CA 1
ATOM 1721 C C . ILE A 1 217 ? -16.532 -16.578 -4.180 1.00 53.66 217 ILE A C 1
ATOM 1723 O O . ILE A 1 217 ? -16.737 -17.684 -4.675 1.00 53.66 217 ILE A O 1
ATOM 1727 N N . VAL A 1 218 ? -17.418 -16.036 -3.340 1.00 54.62 218 VAL A N 1
ATOM 1728 C CA . VAL A 1 218 ? -18.654 -16.731 -2.942 1.00 54.62 218 VAL A CA 1
ATOM 1729 C C . VAL A 1 218 ? -19.770 -16.487 -3.961 1.00 54.62 218 VAL A C 1
ATOM 1731 O O . VAL A 1 218 ? -19.889 -15.364 -4.450 1.00 54.62 218 VAL A O 1
ATOM 1734 N N . PRO A 1 219 ? -20.632 -17.491 -4.237 1.00 47.72 219 PRO A N 1
ATOM 1735 C CA . PRO A 1 219 ? -21.827 -17.357 -5.075 1.00 47.72 219 PRO A CA 1
ATOM 1736 C C . PRO A 1 219 ? -22.927 -16.517 -4.397 1.00 47.72 219 PRO A C 1
ATOM 1738 O O . PRO A 1 219 ? -24.074 -16.940 -4.283 1.00 47.72 219 PRO A O 1
ATOM 1741 N N . ALA A 1 220 ? -22.587 -15.324 -3.911 1.00 51.31 220 ALA A N 1
ATOM 1742 C CA . ALA A 1 220 ? -23.572 -14.266 -3.776 1.00 51.31 220 ALA A CA 1
ATOM 1743 C C . ALA A 1 220 ? -23.895 -13.781 -5.194 1.00 51.31 220 ALA A C 1
ATOM 1745 O O . ALA A 1 220 ? -22.993 -13.710 -6.032 1.00 51.31 220 ALA A O 1
ATOM 1746 N N . ASP A 1 221 ? -25.163 -13.476 -5.473 1.00 55.00 221 ASP A N 1
ATOM 1747 C CA . ASP A 1 221 ? -25.553 -12.914 -6.765 1.00 55.00 221 ASP A CA 1
ATOM 1748 C C . ASP A 1 221 ? -24.622 -11.723 -7.093 1.00 55.00 221 ASP A C 1
ATOM 1750 O O . ASP A 1 221 ? -24.529 -10.788 -6.286 1.00 55.00 221 ASP A O 1
ATOM 1754 N N . PRO A 1 222 ? -23.886 -11.742 -8.226 1.00 51.62 222 PRO A N 1
ATOM 1755 C CA . PRO A 1 222 ? -22.944 -10.683 -8.585 1.00 51.62 222 PRO A CA 1
ATOM 1756 C C . PRO A 1 222 ? -23.574 -9.284 -8.594 1.00 51.62 222 PRO A C 1
ATOM 1758 O O . PRO A 1 222 ? -22.866 -8.286 -8.436 1.00 51.62 222 PRO A O 1
ATOM 1761 N N . SER A 1 223 ? -24.899 -9.193 -8.765 1.00 55.84 223 SER A N 1
ATOM 1762 C CA . SER A 1 223 ? -25.643 -7.936 -8.702 1.00 55.84 223 SER A CA 1
ATOM 1763 C C . SER A 1 223 ? -25.639 -7.299 -7.309 1.00 55.84 223 SER A C 1
ATOM 1765 O O . SER A 1 223 ? -25.680 -6.071 -7.218 1.00 55.84 223 SER A O 1
ATOM 1767 N N . HIS A 1 224 ? -25.515 -8.082 -6.232 1.00 57.22 224 HIS A N 1
ATOM 1768 C CA . HIS A 1 224 ? -25.558 -7.561 -4.868 1.00 57.22 224 HIS A CA 1
ATOM 1769 C C . HIS A 1 224 ? -24.352 -6.665 -4.595 1.00 57.22 224 HIS A C 1
ATOM 1771 O O . HIS A 1 224 ? -24.517 -5.463 -4.408 1.00 57.22 224 HIS A O 1
ATOM 1777 N N . TRP A 1 225 ? -23.132 -7.200 -4.687 1.00 59.03 225 TRP A N 1
ATOM 1778 C CA . TRP A 1 225 ? -21.911 -6.441 -4.394 1.00 59.03 225 TRP A CA 1
ATOM 1779 C C . TRP A 1 225 ? -21.643 -5.299 -5.370 1.00 59.03 225 TRP A C 1
ATOM 1781 O O . TRP A 1 225 ? -21.179 -4.230 -4.960 1.00 59.03 225 TRP A O 1
ATOM 1791 N N . ARG A 1 226 ? -21.972 -5.502 -6.653 1.00 54.75 226 ARG A N 1
ATOM 1792 C CA . ARG A 1 226 ? -21.789 -4.483 -7.691 1.00 54.75 226 ARG A CA 1
ATOM 1793 C C . ARG A 1 226 ? -22.560 -3.208 -7.351 1.00 54.75 226 ARG A C 1
ATOM 1795 O O . ARG A 1 226 ? -22.001 -2.125 -7.480 1.00 54.75 226 ARG A O 1
ATOM 1802 N N . ASN A 1 227 ? -23.789 -3.338 -6.849 1.00 54.47 227 ASN A N 1
ATOM 1803 C CA . ASN A 1 227 ? -24.646 -2.200 -6.519 1.00 54.47 227 ASN A CA 1
ATOM 1804 C C . ASN A 1 227 ? -24.217 -1.464 -5.236 1.00 54.47 227 ASN A C 1
ATOM 1806 O O . ASN A 1 227 ? -24.234 -0.232 -5.227 1.00 54.47 227 ASN A O 1
ATOM 1810 N N . ILE A 1 228 ? -23.806 -2.182 -4.176 1.00 55.38 228 ILE A N 1
ATOM 1811 C CA . ILE A 1 228 ? -23.362 -1.565 -2.903 1.00 55.38 228 ILE A CA 1
ATOM 1812 C C . ILE A 1 228 ? -22.190 -0.624 -3.155 1.00 55.38 228 ILE A C 1
ATOM 1814 O O . ILE A 1 228 ? -22.200 0.545 -2.772 1.00 55.38 228 ILE A O 1
ATOM 1818 N N . LEU A 1 229 ? -21.176 -1.135 -3.846 1.00 57.00 229 LEU A N 1
ATOM 1819 C CA . LEU A 1 229 ? -19.942 -0.397 -4.029 1.00 57.00 229 LEU A CA 1
ATOM 1820 C C . LEU A 1 229 ? -20.051 0.661 -5.100 1.00 57.00 229 LEU A C 1
ATOM 1822 O O . LEU A 1 229 ? -19.499 1.736 -4.904 1.00 57.00 229 LEU A O 1
ATOM 1826 N N . GLN A 1 230 ? -20.795 0.424 -6.186 1.00 54.56 230 GLN A N 1
ATOM 1827 C CA . GLN A 1 230 ? -21.039 1.472 -7.179 1.00 54.56 230 GLN A CA 1
ATOM 1828 C C . GLN A 1 230 ? -21.633 2.728 -6.540 1.00 54.56 230 GLN A C 1
ATOM 1830 O O . GLN A 1 230 ? -21.285 3.831 -6.953 1.00 54.56 230 GLN A O 1
ATOM 1835 N N . ARG A 1 231 ? -22.457 2.599 -5.494 1.00 53.84 231 ARG A N 1
ATOM 1836 C CA . ARG A 1 231 ? -22.977 3.757 -4.754 1.00 53.84 231 ARG A CA 1
ATOM 1837 C C . ARG A 1 231 ? -21.916 4.444 -3.899 1.00 53.84 231 ARG A C 1
ATOM 1839 O O . ARG A 1 231 ? -21.824 5.665 -3.944 1.00 53.84 231 ARG A O 1
ATOM 1846 N N . ILE A 1 232 ? -21.083 3.688 -3.185 1.00 55.94 232 ILE A N 1
ATOM 1847 C CA . ILE A 1 232 ? -19.971 4.236 -2.382 1.00 55.94 232 ILE A CA 1
ATOM 1848 C C . ILE A 1 232 ? -18.974 4.970 -3.277 1.00 55.94 232 ILE A C 1
ATOM 1850 O O . ILE A 1 232 ? -18.558 6.082 -2.978 1.00 55.94 232 ILE A O 1
ATOM 1854 N N . ILE A 1 233 ? -18.694 4.398 -4.440 1.00 54.28 233 ILE A N 1
ATOM 1855 C CA . ILE A 1 233 ? -17.917 4.994 -5.523 1.00 54.28 233 ILE A CA 1
ATOM 1856 C C . ILE A 1 233 ? -18.600 6.272 -6.012 1.00 54.28 233 ILE A C 1
ATOM 1858 O O . ILE A 1 233 ? -17.973 7.321 -6.024 1.00 54.28 233 ILE A O 1
ATOM 1862 N N . THR A 1 234 ? -19.897 6.240 -6.324 1.00 51.78 234 THR A N 1
ATOM 1863 C CA . THR A 1 234 ? -20.639 7.439 -6.756 1.00 51.78 234 THR A CA 1
ATOM 1864 C C . THR A 1 234 ? -20.581 8.555 -5.705 1.00 51.78 234 THR A C 1
ATOM 1866 O O . THR A 1 234 ? -20.471 9.719 -6.064 1.00 51.78 234 THR A O 1
ATOM 1869 N N . MET A 1 235 ? -20.583 8.226 -4.410 1.00 49.12 235 MET A N 1
ATOM 1870 C CA . MET A 1 235 ? -20.432 9.206 -3.328 1.00 49.12 235 MET A CA 1
ATOM 1871 C C . MET A 1 235 ? -18.996 9.725 -3.174 1.00 49.12 235 MET A C 1
ATOM 1873 O O . MET A 1 235 ? -18.803 10.908 -2.902 1.00 49.12 235 MET A O 1
ATOM 1877 N N . ILE A 1 236 ? -17.985 8.878 -3.383 1.00 54.19 236 ILE A N 1
ATOM 1878 C CA . ILE A 1 236 ? -16.572 9.290 -3.399 1.00 54.19 236 ILE A CA 1
ATOM 1879 C C . ILE A 1 236 ? -16.279 10.186 -4.615 1.00 54.19 236 ILE A C 1
ATOM 1881 O O . ILE A 1 236 ? -15.524 11.152 -4.500 1.00 54.19 236 ILE A O 1
ATOM 1885 N N . PHE A 1 237 ? -16.881 9.890 -5.770 1.00 52.31 237 PHE A N 1
ATOM 1886 C CA . PHE A 1 237 ? -16.587 10.525 -7.060 1.00 52.31 237 PHE A CA 1
ATOM 1887 C C . PHE A 1 237 ? -17.652 11.497 -7.573 1.00 52.31 237 PHE A C 1
ATOM 1889 O O . PHE A 1 237 ? -17.537 11.892 -8.739 1.00 52.31 237 PHE A O 1
ATOM 1896 N N . GLY A 1 238 ? -18.638 11.856 -6.736 1.00 43.53 238 GLY A N 1
ATOM 1897 C CA . GLY A 1 238 ? -19.744 12.768 -7.065 1.00 43.53 238 GLY A CA 1
ATOM 1898 C C . GLY A 1 238 ? -19.331 13.901 -7.991 1.00 43.53 238 GLY A C 1
ATOM 1899 O O . GLY A 1 238 ? -18.425 14.680 -7.593 1.00 43.53 238 GLY A O 1
#

Secondary structure (DSSP, 8-state):
----B--GGGS-SEEEEEEESSSSEEEEEEEETTTTEEEEEEEEE-TTT-BEEEEEEEEEE--B-S--EEE-TTGGGTEEEEEEEBPGGGTS-EEEEEEESSTT-SSS--EE-HHHHHHHHHHHHHSSSTTEEE-TTPPPEE-SSEEEEEEEEEETTEEEEEEEEEEEEEEPTTS-EEEEEEE---TTTTTS-TTTTBGGGEEEEEEETTEEEEEESS-S-HHHHHHHHHHHHHHH--

Sequence (238 aa):
MSIYNLHYETYPGKIVDFYSLSAKKCVLLMYNNEMKLLTQYLLVMNKETNDTVEILCRNWKIDASEALRVGYGGLPFGYIVVSGYTTPELGNVLDVRMLPADPESMTIPAVNMDIPVARLESLIKQYPLQNLVVWPGSVPLINDKGLYFLLTRRTGQMLVYETSLLGAIKFLPDGTYNPILIAIDDSAVKHLSERELCINYVSMLAQRDRTCWMNSIVPADPSHWRNILQRIITMIFG

pLDDT: mean 83.65, std 12.86, range [43.53, 97.44]

Radius of gyration: 18.51 Å; chains: 1; bounding box: 47×42×53 Å

Organism: Wuchereria bancrofti (NCBI:txid6293)

Foldseek 3Di:
DQAADDPPVVDDAAFQDKAALDPFWIWTWGADQVQQKIKIFIWGQDPVVSYTDTDDMDIDRHQAHDQKAWAAQCSVVQWIKIWAFHDVVVVRAIWIKIDGNDPPDPPDDIDTCRVLRVVLQVQQPPDPQPQKDFDRNDHWYDHPFWTKTWIWHDDPPFTFTDLQKIWIWTQDPVRDTDTDIDGDPQVVPVPPDSVLRGCVQWDDWYDDHLDIDTDGNDPDPSVNVRVSVNRVSVVVRD